Protein AF-L7WDD5-F1 (afdb_monomer_lite)

Organism: Nonlabens dokdonensis (strain DSM 17205 / KCTC 12402 / DSW-6) (NCBI:txid592029)

pLDDT: mean 71.61, std 18.32, range [28.55, 95.0]

Sequence (349 aa):
MENFKLHLINLSFSDLANKEADIEKSIFEYLRMLLYKQLKANNFDLRNGRIWIENKPIKVFINLANDSRKLLVEFICESSKEEAAKTIEINEFGGIRYIHFNYPISCDFASSIAETFGRNLSSIYRVLEKSYILNCIDSQGLMSKKIYALLDLNLEGLNIDANRCYFNVSEWNSQSKYFIYHINHSRLNKMITYYKKNQPKSKSPYFMVNTLLTARVPDIATEKALKNNNIANIPFSDFNYKDDNEHFDFWLAEKILFEDEDLVLNIITSHKNQYLEIIYPNSFREAFDSLPKDFYDSIINQFEYNFKDFKDYHKIINQKRLTESVFYKELKDFVVQVTANIGSQMLKP

Foldseek 3Di:
DVVLLLVLLPDALCCLQVVQVVNQVVLLVVLVVVLVVVLVVVVFDCDPQWTADPNFTWHWDWDQPQQQLETEIETDTPPAPAKDKDKDAALAQGRHGIYMYIYGPSPVCVNVSSVVSSVVSNVSRVSNLVSNLVNLCLQQPQQAPVLLVLQCVLVVVVVDPSLQKWKWKWFDDPPFIFIATRHHSVSSVSQLNLCSVQPDSNDGNSLLSSLRHPDRDGPPQVVVVVVPVCLLWRQQVPDPPDPDPSVVSNVVSSCSSNVARTKHWAFLDDDPRMTIIMIHHNVCRVVVVVGDPVSSVSSVVSNVVVVVVSVVVVVVPVVDPPPDDPVCVVVSVVVVVVVVVVVVVVPDD

Secondary structure (DSSP, 8-state):
-HHHHHHHHT--HHHHHHTHHHHHHHHHHHHHHHHHHHHHHTT---BTTEEEETTEEEEEEEEEEGGGTEEEEEEE-TT---EEEEEEE--SSSS--EEEEEEEGGGTTHHHHHHHHHHHHHHHHHHHHHHHHHHHHHHHHHHHHHHHHHHHHHHHTTT--GGG-EEEEEEEETTEEEEEEE--HHHHHHHHHHHHHH--SS--HHHHHHHHHH---B-HHHHHHHTTT--S---GGG----S-HHHHHHHHHHHHHH--S-EEEEEEEEETTEEEEEEEEGGGHHHHHTS-HHHHHHHHHHHHHHHHHHHHHHHHHHHS-TT--HHHHHHHHHHHHHHHHHHHHHT--

Structure (mmCIF, N/CA/C/O backbone):
data_AF-L7WDD5-F1
#
_entry.id   AF-L7WDD5-F1
#
loop_
_atom_site.group_PDB
_atom_site.id
_atom_site.type_symbol
_atom_site.label_atom_id
_atom_site.label_alt_id
_atom_site.label_comp_id
_atom_site.label_asym_id
_atom_site.label_entity_id
_atom_site.label_seq_id
_atom_site.pdbx_PDB_ins_code
_atom_site.Cartn_x
_atom_site.Cartn_y
_atom_site.Cartn_z
_atom_site.occupancy
_atom_site.B_iso_or_equiv
_atom_site.auth_seq_id
_atom_site.auth_comp_id
_atom_site.auth_asym_id
_atom_site.auth_atom_id
_atom_site.pdbx_PDB_model_num
ATOM 1 N N . MET A 1 1 ? -7.280 16.202 15.562 1.00 60.50 1 MET A N 1
ATOM 2 C CA . MET A 1 1 ? -7.278 15.479 14.275 1.00 60.50 1 MET A CA 1
ATOM 3 C C . MET A 1 1 ? -6.294 16.099 13.310 1.00 60.50 1 MET A C 1
ATOM 5 O O . MET A 1 1 ? -5.481 15.372 12.761 1.00 60.50 1 MET A O 1
ATOM 9 N N . GLU A 1 2 ? -6.300 17.422 13.171 1.00 69.56 2 GLU A N 1
ATOM 10 C CA . GLU A 1 2 ? -5.394 18.145 12.269 1.00 69.56 2 GLU A CA 1
ATOM 11 C C . GLU A 1 2 ? -3.911 17.963 12.615 1.00 69.56 2 GLU A C 1
ATOM 13 O O . GLU A 1 2 ? -3.147 17.591 11.735 1.00 69.56 2 GLU A O 1
ATOM 18 N N . ASN A 1 3 ? -3.514 18.070 13.890 1.00 74.69 3 ASN A N 1
ATOM 19 C CA . ASN A 1 3 ? -2.105 17.895 14.288 1.00 74.69 3 ASN A CA 1
ATOM 20 C C . ASN A 1 3 ? -1.522 16.514 13.933 1.00 74.69 3 ASN A C 1
ATOM 22 O O . ASN A 1 3 ? -0.361 16.424 13.551 1.00 74.69 3 ASN A O 1
ATOM 26 N N . PHE A 1 4 ? -2.319 15.442 14.021 1.00 76.88 4 PHE A N 1
ATOM 27 C CA . PHE A 1 4 ? -1.860 14.094 13.664 1.00 76.88 4 PHE A CA 1
ATOM 28 C C . PHE A 1 4 ? -1.743 13.920 12.143 1.00 76.88 4 PHE A C 1
ATOM 30 O O . PHE A 1 4 ? -0.751 13.397 11.652 1.00 76.88 4 PHE A O 1
ATOM 37 N N . LYS A 1 5 ? -2.712 14.437 11.377 1.00 78.62 5 LYS A N 1
ATOM 38 C CA . LYS A 1 5 ? -2.644 14.444 9.906 1.00 78.62 5 LYS A CA 1
ATOM 39 C C . LYS A 1 5 ? -1.449 15.260 9.403 1.00 78.62 5 LYS A C 1
ATOM 41 O O . LYS A 1 5 ? -0.728 14.805 8.526 1.00 78.62 5 LYS A O 1
ATOM 46 N N . LEU A 1 6 ? -1.204 16.426 10.004 1.00 73.25 6 LEU A N 1
ATOM 47 C CA . LEU A 1 6 ? -0.023 17.248 9.734 1.00 73.25 6 LEU A CA 1
ATOM 48 C C . LEU A 1 6 ? 1.272 16.504 10.067 1.00 73.25 6 LEU A C 1
ATOM 50 O O . LEU A 1 6 ? 2.237 16.620 9.322 1.00 73.25 6 LEU A O 1
ATOM 54 N N . HIS A 1 7 ? 1.307 15.732 11.155 1.00 79.50 7 HIS A N 1
ATOM 55 C CA . HIS A 1 7 ? 2.466 14.901 11.468 1.00 79.50 7 HIS A CA 1
ATOM 56 C C . HIS A 1 7 ? 2.759 13.893 10.346 1.00 79.50 7 HIS A C 1
ATOM 58 O O . HIS A 1 7 ? 3.883 13.887 9.860 1.00 79.50 7 HIS A O 1
ATOM 64 N N . LEU A 1 8 ? 1.754 13.142 9.869 1.00 78.06 8 LEU A N 1
ATOM 65 C CA . LEU A 1 8 ? 1.917 12.183 8.760 1.00 78.06 8 LEU A CA 1
ATOM 66 C C . LEU A 1 8 ? 2.438 12.840 7.475 1.00 78.06 8 LEU A C 1
ATOM 68 O O . LEU A 1 8 ? 3.303 12.289 6.806 1.00 78.06 8 LEU A O 1
ATOM 72 N N . ILE A 1 9 ? 1.945 14.039 7.157 1.00 79.56 9 ILE A N 1
ATOM 73 C CA . ILE A 1 9 ? 2.386 14.818 5.990 1.00 79.56 9 ILE A CA 1
ATOM 74 C C . ILE A 1 9 ? 3.864 15.195 6.073 1.00 79.56 9 ILE A C 1
ATOM 76 O O . ILE A 1 9 ? 4.539 15.222 5.051 1.00 79.56 9 ILE A O 1
ATOM 80 N N . ASN A 1 10 ? 4.362 15.481 7.275 1.00 77.25 10 ASN A N 1
ATOM 81 C CA . ASN A 1 10 ? 5.743 15.904 7.479 1.00 77.25 10 ASN A CA 1
ATOM 82 C C . ASN A 1 10 ? 6.728 14.731 7.635 1.00 77.25 10 ASN A C 1
ATOM 84 O O . ASN A 1 10 ? 7.919 14.987 7.813 1.00 77.25 10 ASN A O 1
ATOM 88 N N . LEU A 1 11 ? 6.264 13.475 7.611 1.00 74.62 11 LEU A N 1
ATOM 89 C CA . LEU A 1 11 ? 7.155 12.316 7.639 1.00 74.62 11 LEU A CA 1
ATOM 90 C C . LEU A 1 11 ? 7.920 12.204 6.319 1.00 74.62 11 LEU A C 1
ATOM 92 O O . LEU A 1 11 ? 7.349 12.375 5.243 1.00 74.62 11 LEU A O 1
ATOM 96 N N . SER A 1 12 ? 9.210 11.881 6.410 1.00 71.50 12 SER A N 1
ATOM 97 C CA . SER A 1 12 ? 10.016 11.580 5.228 1.00 71.50 12 SER A CA 1
ATOM 98 C C . SER A 1 12 ? 9.574 10.257 4.598 1.00 71.50 12 SER A C 1
ATOM 100 O O . SER A 1 12 ? 8.999 9.405 5.278 1.00 71.50 12 SER A O 1
ATOM 102 N N . PHE A 1 13 ? 9.904 10.025 3.322 1.00 71.88 13 PHE A N 1
ATOM 103 C CA . PHE A 1 13 ? 9.657 8.716 2.705 1.00 71.88 13 PHE A CA 1
ATOM 104 C C . PHE A 1 13 ? 10.338 7.583 3.480 1.00 71.88 13 PHE A C 1
ATOM 106 O O . PHE A 1 13 ? 9.728 6.549 3.697 1.00 71.88 13 PHE A O 1
ATOM 113 N N . SER A 1 14 ? 11.564 7.796 3.968 1.00 68.62 14 SER A N 1
ATOM 114 C CA . SER A 1 14 ? 12.269 6.794 4.775 1.00 68.62 14 SER A CA 1
ATOM 115 C C . SER A 1 14 ? 11.513 6.449 6.061 1.00 68.62 14 SER A C 1
ATOM 117 O O . SER A 1 14 ? 11.430 5.279 6.417 1.00 68.62 14 SER A O 1
ATOM 119 N N . ASP A 1 15 ? 10.917 7.434 6.740 1.00 73.81 15 ASP A N 1
ATOM 120 C CA . ASP A 1 15 ? 10.081 7.167 7.916 1.00 73.81 15 ASP A CA 1
ATOM 121 C C . ASP A 1 15 ? 8.789 6.443 7.529 1.00 73.81 15 ASP A C 1
ATOM 123 O O . ASP A 1 15 ? 8.422 5.459 8.164 1.00 73.81 15 ASP A O 1
ATOM 127 N N . LEU A 1 16 ? 8.122 6.897 6.464 1.00 76.06 16 LEU A N 1
ATOM 128 C CA . LEU A 1 16 ? 6.906 6.270 5.945 1.00 76.06 16 LEU A CA 1
ATOM 129 C C . LEU A 1 16 ? 7.147 4.832 5.477 1.00 76.06 16 LEU A C 1
ATOM 131 O O . LEU A 1 16 ? 6.233 4.022 5.533 1.00 76.06 16 LEU A O 1
ATOM 135 N N . ALA A 1 17 ? 8.343 4.499 5.013 1.00 74.19 17 ALA A N 1
ATOM 136 C CA . ALA A 1 17 ? 8.633 3.186 4.467 1.00 74.19 17 ALA A CA 1
ATOM 137 C C . ALA A 1 17 ? 9.223 2.244 5.536 1.00 74.19 17 ALA A C 1
ATOM 139 O O . ALA A 1 17 ? 8.794 1.110 5.702 1.00 74.19 17 ALA A O 1
ATOM 140 N N . ASN A 1 18 ? 10.137 2.727 6.377 1.00 69.88 18 ASN A N 1
ATOM 141 C CA . ASN A 1 18 ? 10.838 1.865 7.337 1.00 69.88 18 ASN A CA 1
ATOM 142 C C . ASN A 1 18 ? 10.157 1.767 8.712 1.00 69.88 18 ASN A C 1
ATOM 144 O O . ASN A 1 18 ? 10.569 0.952 9.534 1.00 69.88 18 ASN A O 1
ATOM 148 N N . LYS A 1 19 ? 9.143 2.597 8.997 1.00 83.06 19 LYS A N 1
ATOM 149 C CA . LYS A 1 19 ? 8.435 2.625 10.295 1.00 83.06 19 LYS A CA 1
ATOM 150 C C . LYS A 1 19 ? 6.941 2.349 10.164 1.00 83.06 19 LYS A C 1
ATOM 152 O O . LYS A 1 19 ? 6.141 2.841 10.958 1.00 83.06 19 LYS A O 1
ATOM 157 N N . GLU A 1 20 ? 6.559 1.556 9.170 1.00 85.81 20 GLU A N 1
ATOM 158 C CA . GLU A 1 20 ? 5.164 1.208 8.888 1.00 85.81 20 GLU A CA 1
ATOM 159 C C . GLU A 1 20 ? 4.409 0.727 10.143 1.00 85.81 20 GLU A C 1
ATOM 161 O O . GLU A 1 20 ? 3.355 1.268 10.484 1.00 85.81 20 GLU A O 1
ATOM 166 N N . ALA A 1 21 ? 4.984 -0.226 10.885 1.00 84.94 21 ALA A N 1
ATOM 167 C CA . ALA A 1 21 ? 4.375 -0.778 12.096 1.00 84.94 21 ALA A CA 1
ATOM 168 C C . ALA A 1 21 ? 4.158 0.285 13.192 1.00 84.94 21 ALA A C 1
ATOM 170 O O . ALA A 1 21 ? 3.116 0.299 13.853 1.00 84.94 21 ALA A O 1
ATOM 171 N N . ASP A 1 22 ? 5.109 1.207 13.365 1.00 86.56 22 ASP A N 1
ATOM 172 C CA . ASP A 1 22 ? 5.002 2.299 14.338 1.00 86.56 22 ASP A CA 1
ATOM 173 C C . ASP A 1 22 ? 3.944 3.328 13.923 1.00 86.56 22 ASP A C 1
ATOM 175 O O . ASP A 1 22 ? 3.228 3.870 14.773 1.00 86.56 22 ASP A O 1
ATOM 179 N N . ILE A 1 23 ? 3.813 3.587 12.619 1.00 89.44 23 ILE A N 1
ATOM 180 C CA . ILE A 1 23 ? 2.795 4.480 12.060 1.00 89.44 23 ILE A CA 1
ATOM 181 C C . ILE A 1 23 ? 1.403 3.886 12.277 1.00 89.44 23 ILE A C 1
ATOM 183 O O . ILE A 1 23 ? 0.538 4.568 12.829 1.00 89.44 23 ILE A O 1
ATOM 187 N N . GLU A 1 24 ? 1.184 2.617 11.926 1.00 89.44 24 GLU A N 1
ATOM 188 C CA . GLU A 1 24 ? -0.103 1.938 12.141 1.00 89.44 24 GLU A CA 1
ATOM 189 C C . GLU A 1 24 ? -0.463 1.859 13.630 1.00 89.44 24 GLU A C 1
ATOM 191 O O . GLU A 1 24 ? -1.599 2.153 14.019 1.00 89.44 24 GLU A O 1
ATOM 196 N N . LYS A 1 25 ? 0.516 1.582 14.500 1.00 88.25 25 LYS A N 1
ATOM 197 C CA . LYS A 1 25 ? 0.325 1.644 15.955 1.00 88.25 25 LYS A CA 1
ATOM 198 C C . LYS A 1 25 ? -0.070 3.048 16.420 1.00 88.25 25 LYS A C 1
ATOM 200 O O . LYS A 1 25 ? -0.977 3.196 17.238 1.00 88.25 25 LYS A O 1
ATOM 205 N N . SER A 1 26 ? 0.567 4.087 15.885 1.00 87.38 26 SER A N 1
ATOM 206 C CA . SER A 1 26 ? 0.245 5.481 16.211 1.00 87.38 26 SER A CA 1
ATOM 207 C C . SER A 1 26 ? -1.155 5.877 15.737 1.00 87.38 26 SER A C 1
ATOM 209 O O . SER A 1 26 ? -1.866 6.587 16.450 1.00 87.38 26 SER A O 1
ATOM 211 N N . ILE A 1 27 ? -1.586 5.389 14.568 1.00 89.00 27 ILE A N 1
ATOM 212 C CA . ILE A 1 27 ? -2.956 5.555 14.064 1.00 89.00 27 ILE A CA 1
ATOM 213 C C . ILE A 1 27 ? -3.944 4.888 15.024 1.00 89.00 27 ILE A C 1
ATOM 215 O O . ILE A 1 27 ? -4.917 5.525 15.429 1.00 89.00 27 ILE A O 1
ATOM 219 N N . PHE A 1 28 ? -3.681 3.649 15.444 1.00 85.62 28 PHE A N 1
ATOM 220 C CA . PHE A 1 28 ? -4.524 2.930 16.400 1.00 85.62 28 PHE A CA 1
ATOM 221 C C . PHE A 1 28 ? -4.660 3.670 17.741 1.00 85.62 28 PHE A C 1
ATOM 223 O O . PHE A 1 28 ? -5.779 3.893 18.209 1.00 85.62 28 PHE A O 1
ATOM 230 N N . GLU A 1 29 ? -3.554 4.120 18.338 1.00 84.62 29 GLU A N 1
ATOM 231 C CA . GLU A 1 29 ? -3.593 4.876 19.599 1.00 84.62 29 GLU A CA 1
ATOM 232 C C . GLU A 1 29 ? -4.336 6.210 19.444 1.00 84.62 29 GLU A C 1
ATOM 234 O O . GLU A 1 29 ? -5.140 6.602 20.299 1.00 84.62 29 GLU A O 1
ATOM 239 N N . TYR A 1 30 ? -4.139 6.890 18.311 1.00 84.50 30 TYR A N 1
ATOM 240 C CA . TYR A 1 30 ? -4.850 8.121 17.990 1.00 84.50 30 TYR A CA 1
ATOM 241 C C . TYR A 1 30 ? -6.368 7.902 17.879 1.00 84.50 30 TYR A C 1
ATOM 243 O O . TYR A 1 30 ? -7.162 8.683 18.415 1.00 84.50 30 TYR A O 1
ATOM 251 N N . LEU A 1 31 ? -6.782 6.820 17.220 1.00 81.69 31 LEU A N 1
ATOM 252 C CA . LEU A 1 31 ? -8.180 6.418 17.108 1.00 81.69 31 LEU A CA 1
ATOM 253 C C . LEU A 1 31 ? -8.781 6.081 18.476 1.00 81.69 31 LEU A C 1
ATOM 255 O O . LEU A 1 31 ? -9.844 6.592 18.825 1.00 81.69 31 LEU A O 1
ATOM 259 N N . ARG A 1 32 ? -8.086 5.283 19.289 1.00 81.56 32 ARG A N 1
ATOM 260 C CA . ARG A 1 32 ? -8.503 4.955 20.657 1.00 81.56 32 ARG A CA 1
ATOM 261 C C . ARG A 1 32 ? -8.737 6.223 21.487 1.00 81.56 32 ARG A C 1
ATOM 263 O O . ARG A 1 32 ? -9.774 6.354 22.136 1.00 81.56 32 ARG A O 1
ATOM 270 N N . MET A 1 33 ? -7.837 7.202 21.402 1.00 82.94 33 MET A N 1
ATOM 271 C CA . MET A 1 33 ? -8.021 8.510 22.040 1.00 82.94 33 MET A CA 1
ATOM 272 C C . MET A 1 33 ? -9.257 9.260 21.507 1.00 82.94 33 MET A C 1
ATOM 274 O O . MET A 1 33 ? -9.995 9.864 22.291 1.00 82.94 33 MET A O 1
ATOM 278 N N . LEU A 1 34 ? -9.508 9.233 20.193 1.00 80.69 34 LEU A N 1
ATOM 279 C CA . LEU A 1 34 ? -10.698 9.849 19.598 1.00 80.69 34 LEU A CA 1
ATOM 280 C C . LEU A 1 34 ? -11.999 9.217 20.100 1.00 80.69 34 LEU A C 1
ATOM 282 O O . LEU A 1 34 ? -12.928 9.963 20.417 1.00 80.69 34 LEU A O 1
ATOM 286 N N . LEU A 1 35 ? -12.053 7.887 20.224 1.00 80.50 35 LEU A N 1
ATOM 287 C CA . LEU A 1 35 ? -13.221 7.196 20.771 1.00 80.50 35 LEU A CA 1
ATOM 288 C C . LEU A 1 35 ? -13.504 7.665 22.198 1.00 80.50 35 LEU A C 1
ATOM 290 O O . LEU A 1 35 ? -14.624 8.069 22.502 1.00 80.50 35 LEU A O 1
ATOM 294 N N . TYR A 1 36 ? -12.483 7.701 23.059 1.00 78.69 36 TYR A N 1
ATOM 295 C CA . TYR A 1 36 ? -12.650 8.193 24.428 1.00 78.69 36 TYR A CA 1
ATOM 296 C C . TYR A 1 36 ? -13.138 9.641 24.474 1.00 78.69 36 TYR A C 1
ATOM 298 O O . TYR A 1 36 ? -14.007 9.974 25.281 1.00 78.69 36 TYR A O 1
ATOM 306 N N . LYS A 1 37 ? -12.628 10.508 23.592 1.00 78.75 37 LYS A N 1
ATOM 307 C CA . LYS A 1 37 ? -13.086 11.899 23.510 1.00 78.75 37 LYS A CA 1
ATOM 308 C C . LYS A 1 37 ? -14.556 11.992 23.089 1.00 78.75 37 LYS A C 1
ATOM 310 O O . LYS A 1 37 ? -15.287 12.797 23.661 1.00 78.75 37 LYS A O 1
ATOM 315 N N . GLN A 1 38 ? -14.988 11.183 22.122 1.00 80.25 38 GLN A N 1
ATOM 316 C CA . GLN A 1 38 ? -16.384 11.140 21.676 1.00 80.25 38 GLN A CA 1
ATOM 317 C C . GLN A 1 38 ? -17.313 10.602 22.760 1.00 80.25 38 GLN A C 1
ATOM 319 O O . GLN A 1 38 ? -18.376 11.174 22.981 1.00 80.25 38 GLN A O 1
ATOM 324 N N . LEU A 1 39 ? -16.897 9.562 23.483 1.00 77.31 39 LEU A N 1
ATOM 325 C CA . LEU A 1 39 ? -17.659 9.055 24.619 1.00 77.31 39 LEU A CA 1
ATOM 326 C C . LEU A 1 39 ? -17.795 10.139 25.701 1.00 77.31 39 LEU A C 1
ATOM 328 O O . LEU A 1 39 ? -18.901 10.471 26.114 1.00 77.31 39 LEU A O 1
ATOM 332 N N . LYS A 1 40 ? -16.699 10.803 26.079 1.00 74.19 40 LYS A N 1
ATOM 333 C CA . LYS A 1 40 ? -16.753 11.898 27.059 1.00 74.19 40 LYS A CA 1
ATOM 334 C C . LYS A 1 40 ? -17.674 13.049 26.625 1.00 74.19 40 LYS A C 1
ATOM 336 O O . LYS A 1 40 ? -18.378 13.608 27.458 1.00 74.19 40 LYS A O 1
ATOM 341 N N . ALA A 1 41 ? -17.669 13.407 25.340 1.00 73.50 41 ALA A N 1
ATOM 342 C CA . ALA A 1 41 ? -18.516 14.475 24.801 1.00 73.50 41 ALA A CA 1
ATOM 343 C C . ALA A 1 41 ? -20.020 14.158 24.880 1.00 73.50 41 ALA A C 1
ATOM 345 O O . ALA A 1 41 ? -20.828 15.077 24.925 1.00 73.50 41 ALA A O 1
ATOM 346 N N . ASN A 1 42 ? -20.389 12.877 24.952 1.00 70.25 42 ASN A N 1
ATOM 347 C CA . ASN A 1 42 ? -21.764 12.418 25.148 1.00 70.25 42 ASN A CA 1
ATOM 348 C C . ASN A 1 42 ? -22.103 12.203 26.641 1.00 70.25 42 ASN A C 1
ATOM 350 O O . ASN A 1 42 ? -22.948 11.381 26.976 1.00 70.25 42 ASN A O 1
ATOM 354 N N . ASN A 1 43 ? -21.443 12.942 27.546 1.00 64.50 43 ASN A N 1
ATOM 355 C CA . ASN A 1 43 ? -21.641 12.901 29.004 1.00 64.50 43 ASN A CA 1
ATOM 356 C C . ASN A 1 43 ? -21.384 11.538 29.668 1.00 64.50 43 ASN A C 1
ATOM 358 O O . ASN A 1 43 ? -21.856 11.286 30.777 1.00 64.50 43 ASN A O 1
ATOM 362 N N . PHE A 1 44 ? -20.589 10.670 29.041 1.00 67.94 44 PHE A N 1
ATOM 363 C CA . PHE A 1 44 ? -20.207 9.404 29.654 1.00 67.94 44 PHE A CA 1
ATOM 364 C C . PHE A 1 44 ? -19.063 9.597 30.661 1.00 67.94 44 PHE A C 1
ATOM 366 O O . PHE A 1 44 ? -17.977 10.070 30.311 1.00 67.94 44 PHE A O 1
ATOM 373 N N . ASP A 1 45 ? -19.302 9.211 31.920 1.00 63.38 45 ASP A N 1
ATOM 374 C CA . ASP A 1 45 ? -18.295 9.263 32.986 1.00 63.38 45 ASP A CA 1
ATOM 375 C C . ASP A 1 45 ? -17.268 8.137 32.790 1.00 63.38 45 ASP A C 1
ATOM 377 O O . ASP A 1 45 ? -17.582 6.958 32.936 1.00 63.38 45 ASP A O 1
ATOM 381 N N . LEU A 1 46 ? -16.039 8.500 32.419 1.00 61.12 46 LEU A N 1
ATOM 382 C CA . LEU A 1 46 ? -14.934 7.571 32.189 1.00 61.12 46 LEU A CA 1
ATOM 383 C C . LEU A 1 46 ? -14.172 7.329 33.498 1.00 61.12 46 LEU A C 1
ATOM 385 O O . LEU A 1 46 ? -13.087 7.874 33.702 1.00 61.12 46 LEU A O 1
ATOM 389 N N . ARG A 1 47 ? -14.711 6.486 34.386 1.00 57.28 47 ARG A N 1
ATOM 390 C CA . ARG A 1 47 ? -13.971 6.004 35.571 1.00 57.28 47 ARG A CA 1
ATOM 391 C C . ARG A 1 47 ? -13.432 4.606 35.302 1.00 57.28 47 ARG A C 1
ATOM 393 O O . ARG A 1 47 ? -14.198 3.692 35.010 1.00 57.28 47 ARG A O 1
ATOM 400 N N . ASN A 1 48 ? -12.118 4.416 35.418 1.00 59.19 48 ASN A N 1
ATOM 401 C CA . ASN A 1 48 ? -11.461 3.100 35.347 1.00 59.19 48 ASN A CA 1
ATOM 402 C C . ASN A 1 48 ? -11.763 2.288 34.063 1.00 59.19 48 ASN A C 1
ATOM 404 O O . ASN A 1 48 ? -11.899 1.067 34.117 1.00 59.19 48 ASN A O 1
ATOM 408 N N . GLY A 1 49 ? -11.903 2.952 32.907 1.00 62.00 49 GLY A N 1
ATOM 409 C CA . GLY A 1 49 ? -12.197 2.281 31.628 1.00 62.00 49 GLY A CA 1
ATOM 410 C C . GLY A 1 49 ? -13.646 1.797 31.473 1.00 62.00 49 GLY A C 1
ATOM 411 O O . GLY A 1 49 ? -13.933 0.968 30.609 1.00 62.00 49 GLY A O 1
ATOM 412 N N . ARG A 1 50 ? -14.559 2.299 32.308 1.00 66.88 50 ARG A N 1
ATOM 413 C CA . ARG A 1 50 ? -16.006 2.092 32.196 1.00 66.88 50 ARG A CA 1
ATOM 414 C C . ARG A 1 50 ? -16.679 3.401 31.801 1.00 66.88 50 ARG A C 1
ATOM 416 O O . ARG A 1 50 ? -16.229 4.456 32.236 1.00 66.88 50 ARG A O 1
ATOM 423 N N . ILE A 1 51 ? -17.738 3.315 31.005 1.00 71.94 51 ILE A N 1
ATOM 424 C CA . ILE A 1 51 ? -18.707 4.390 30.782 1.00 71.94 51 ILE A CA 1
ATOM 425 C C . ILE A 1 51 ? -19.966 4.098 31.600 1.00 71.94 51 ILE A C 1
ATOM 427 O O . ILE A 1 51 ? -20.303 2.935 31.815 1.00 71.94 51 ILE A O 1
ATOM 431 N N . TRP A 1 52 ? -20.659 5.133 32.062 1.00 68.69 52 TRP A N 1
ATOM 432 C CA . TR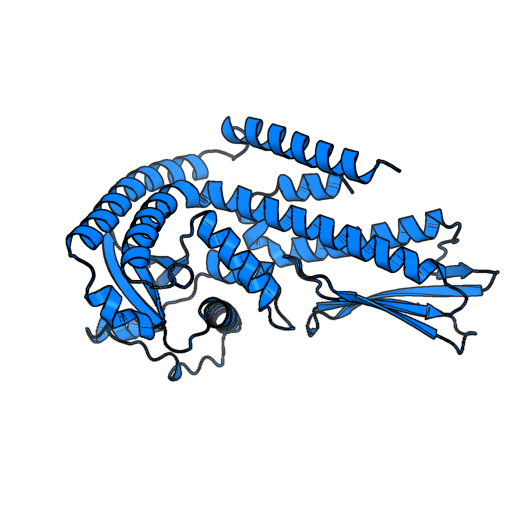P A 1 52 ? -21.918 4.986 32.793 1.00 68.69 52 TRP A CA 1
ATOM 433 C C . TRP A 1 52 ? -23.082 5.434 31.920 1.00 68.69 52 TRP A C 1
ATOM 435 O O . TRP A 1 52 ? -23.105 6.581 31.483 1.00 68.69 52 TRP A O 1
ATOM 445 N N . ILE A 1 53 ? -24.041 4.540 31.683 1.00 68.31 53 ILE A N 1
ATOM 446 C CA . ILE A 1 53 ? -25.249 4.815 30.894 1.00 68.31 53 ILE A CA 1
ATOM 447 C C . ILE A 1 53 ? -26.447 4.477 31.764 1.00 68.31 53 ILE A C 1
ATOM 449 O O . ILE A 1 53 ? -26.556 3.341 32.212 1.00 68.31 53 ILE A O 1
ATOM 453 N N . GLU A 1 54 ? -27.302 5.459 32.062 1.00 69.88 54 GLU A N 1
ATOM 454 C CA . GLU A 1 54 ? -28.464 5.271 32.952 1.00 69.88 54 GLU A CA 1
ATOM 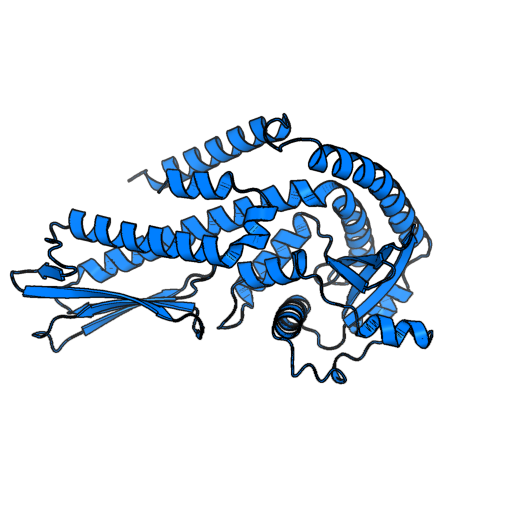455 C C . GLU A 1 54 ? -28.089 4.604 34.296 1.00 69.88 54 GLU A C 1
ATOM 457 O O . GLU A 1 54 ? -28.772 3.708 34.788 1.00 69.88 54 GLU A O 1
ATOM 462 N N . ASN A 1 55 ? -26.954 5.006 34.883 1.00 71.88 55 ASN A N 1
ATOM 463 C CA . ASN A 1 55 ? -26.360 4.413 36.093 1.00 71.88 55 ASN A CA 1
ATOM 464 C C . ASN A 1 55 ? -25.899 2.946 35.969 1.00 71.88 55 ASN A C 1
ATOM 466 O O . ASN A 1 55 ? -25.553 2.329 36.977 1.00 71.88 55 ASN A O 1
ATOM 470 N N . LYS A 1 56 ? -25.818 2.388 34.757 1.00 74.44 56 LYS A N 1
ATOM 471 C CA . LYS A 1 56 ? -25.223 1.071 34.501 1.00 74.44 56 LYS A CA 1
ATOM 472 C C . LYS A 1 56 ? -23.778 1.221 34.022 1.00 74.44 56 LYS A C 1
ATOM 474 O O . LYS A 1 56 ? -23.534 1.950 33.057 1.00 74.44 56 LYS A O 1
ATOM 479 N N . PRO A 1 57 ? -22.809 0.535 34.653 1.00 77.88 57 PRO A N 1
ATOM 480 C CA . PRO A 1 57 ? -21.442 0.518 34.164 1.00 77.88 57 PRO A CA 1
ATOM 481 C C . PRO A 1 57 ? -21.347 -0.354 32.907 1.00 77.88 57 PRO A C 1
ATOM 483 O O . PRO A 1 57 ? -21.762 -1.512 32.902 1.00 77.88 57 PRO A O 1
ATOM 486 N N . ILE A 1 58 ? -20.753 0.193 31.854 1.00 78.12 58 ILE A N 1
ATOM 487 C CA . ILE A 1 58 ? -20.440 -0.509 30.611 1.00 78.12 58 ILE A CA 1
ATOM 488 C C . ILE A 1 58 ? -18.932 -0.447 30.411 1.00 78.12 58 ILE A C 1
ATOM 490 O O . ILE A 1 58 ? -18.327 0.626 30.435 1.00 78.12 58 ILE A O 1
ATOM 494 N N . LYS A 1 59 ? -18.297 -1.602 30.236 1.00 81.38 59 LYS A N 1
ATOM 495 C CA . LYS A 1 59 ? -16.858 -1.680 29.986 1.00 81.38 59 LYS A CA 1
ATOM 496 C C . LYS A 1 59 ? -16.606 -1.590 28.486 1.00 81.38 59 LYS A C 1
ATOM 498 O O . LYS A 1 59 ? -17.218 -2.333 27.729 1.00 81.38 59 LYS A O 1
ATOM 503 N N . VAL A 1 60 ? -15.714 -0.694 28.069 1.00 80.31 60 VAL A N 1
ATOM 504 C CA . VAL A 1 60 ? -15.364 -0.534 26.652 1.00 80.31 60 VAL A CA 1
ATOM 505 C C . VAL A 1 60 ? -14.034 -1.220 26.382 1.00 80.31 60 VAL A C 1
ATOM 507 O O . VAL A 1 60 ? -13.022 -0.879 26.997 1.00 80.31 60 VAL A O 1
ATOM 510 N N . PHE A 1 61 ? -14.033 -2.167 25.453 1.00 83.62 61 PHE A N 1
ATOM 511 C CA . PHE A 1 61 ? -12.836 -2.840 24.968 1.00 83.62 61 PHE A CA 1
ATOM 512 C C . PHE A 1 61 ? -12.560 -2.430 23.532 1.00 83.62 61 PHE A C 1
ATOM 514 O O . PHE A 1 61 ? -13.475 -2.310 22.725 1.00 83.62 61 PHE A O 1
ATOM 521 N N . ILE A 1 62 ? -11.285 -2.209 23.224 1.00 84.56 62 ILE A N 1
ATOM 522 C CA . ILE A 1 62 ? -10.814 -1.952 21.867 1.00 84.56 62 ILE A CA 1
ATOM 523 C C . ILE A 1 62 ? -9.673 -2.925 21.619 1.00 84.56 62 ILE A C 1
ATOM 525 O O . ILE A 1 62 ? -8.667 -2.877 22.328 1.00 84.56 62 ILE A O 1
ATOM 529 N N . ASN A 1 63 ? -9.836 -3.800 20.636 1.00 86.12 63 ASN A N 1
ATOM 530 C CA . ASN A 1 63 ? -8.836 -4.791 20.272 1.00 86.12 63 ASN A CA 1
ATOM 531 C C . ASN A 1 63 ? -8.600 -4.781 18.761 1.00 86.12 63 ASN A C 1
ATOM 533 O O . ASN A 1 63 ? -9.535 -4.591 17.986 1.00 86.12 63 ASN A O 1
ATOM 537 N N . LEU A 1 64 ? -7.358 -5.000 18.337 1.00 85.00 64 LEU A N 1
ATOM 538 C CA . LEU A 1 64 ? -6.997 -5.127 16.931 1.00 85.00 64 LEU A CA 1
ATOM 539 C C . LEU A 1 64 ? -6.644 -6.587 16.639 1.00 85.00 64 LEU A C 1
ATOM 541 O O . LEU A 1 64 ? -5.618 -7.095 17.083 1.00 85.00 64 LEU A O 1
ATOM 545 N N . ALA A 1 65 ? -7.497 -7.264 15.876 1.00 85.69 65 ALA A N 1
ATOM 546 C CA . ALA A 1 65 ? -7.234 -8.608 15.384 1.00 85.69 65 ALA A CA 1
ATOM 547 C C . ALA A 1 65 ? -6.412 -8.524 14.089 1.00 85.69 65 ALA A C 1
ATOM 549 O O . ALA A 1 65 ? -6.985 -8.498 12.995 1.00 85.69 65 ALA A O 1
ATOM 550 N N . ASN A 1 66 ? -5.082 -8.466 14.229 1.00 77.38 66 ASN A N 1
ATOM 551 C CA . ASN A 1 66 ? -4.125 -8.253 13.133 1.00 77.38 66 ASN A CA 1
ATOM 552 C C . ASN A 1 66 ? -4.340 -9.204 11.944 1.00 77.38 66 ASN A C 1
ATOM 554 O O . ASN A 1 66 ? -4.438 -8.737 10.813 1.00 77.38 66 ASN A O 1
ATOM 558 N N . ASP A 1 67 ? -4.543 -10.501 12.192 1.00 79.69 67 ASP A N 1
ATOM 559 C CA . ASP A 1 67 ? -4.697 -11.524 11.139 1.00 79.69 67 ASP A CA 1
ATOM 560 C C . ASP A 1 67 ? -5.914 -11.301 10.230 1.00 79.69 67 ASP A C 1
ATOM 562 O O . ASP A 1 67 ? -5.950 -11.732 9.077 1.00 79.69 67 ASP A O 1
ATOM 566 N N . SER A 1 68 ? -6.928 -10.615 10.760 1.00 83.88 68 SER A N 1
ATOM 567 C CA . SER A 1 68 ? -8.166 -10.279 10.048 1.00 83.88 68 SER A CA 1
ATOM 568 C C . SER A 1 68 ? -8.297 -8.787 9.748 1.00 83.88 68 SER A C 1
ATOM 570 O O . SER A 1 68 ? -9.318 -8.360 9.202 1.00 83.88 68 SER A O 1
ATOM 572 N N . ARG A 1 69 ? -7.288 -7.993 10.141 1.00 89.50 69 ARG A N 1
ATOM 573 C CA . ARG A 1 69 ? -7.256 -6.531 10.018 1.00 89.50 69 ARG A CA 1
ATOM 574 C C . ARG A 1 69 ? -8.544 -5.882 10.537 1.00 89.50 69 ARG A C 1
ATOM 576 O O . ARG A 1 69 ? -9.059 -4.915 9.968 1.00 89.50 69 ARG A O 1
ATOM 583 N N . LYS A 1 70 ? -9.086 -6.454 11.617 1.00 91.31 70 LYS A N 1
ATOM 584 C CA . LYS A 1 70 ? -10.372 -6.086 12.213 1.00 91.31 70 LYS A CA 1
ATOM 585 C C . LYS A 1 70 ? -10.137 -5.382 13.539 1.00 91.31 70 LYS A C 1
ATOM 587 O O . LYS A 1 70 ? -9.608 -5.969 14.479 1.00 91.31 70 LYS A O 1
ATOM 592 N N . LEU A 1 71 ? -10.577 -4.136 13.620 1.00 90.50 71 LEU A N 1
ATOM 593 C CA . LEU A 1 71 ? -10.699 -3.411 14.868 1.00 90.50 71 LEU A CA 1
ATOM 594 C C . LEU A 1 71 ? -12.040 -3.757 15.515 1.00 90.50 71 LEU A C 1
ATOM 596 O O . LEU A 1 71 ? -13.102 -3.479 14.960 1.00 90.50 71 LEU A O 1
ATOM 600 N N . LEU A 1 72 ? -11.983 -4.361 16.689 1.00 90.88 72 LEU A N 1
ATOM 601 C CA . LEU A 1 72 ? -13.130 -4.736 17.493 1.00 90.88 72 LEU A CA 1
ATOM 602 C C . LEU A 1 72 ? -13.322 -3.706 18.610 1.00 90.88 72 LEU A C 1
ATOM 604 O O . LEU A 1 72 ? -12.389 -3.431 19.362 1.00 90.88 72 LEU A O 1
ATOM 608 N N . VAL A 1 73 ? -14.522 -3.141 18.707 1.00 89.50 73 VAL A N 1
ATOM 609 C CA . VAL A 1 73 ? -14.945 -2.219 19.763 1.00 89.50 73 VAL A CA 1
ATOM 610 C C . VAL A 1 73 ? -16.157 -2.824 20.461 1.00 89.50 73 VAL A C 1
ATOM 612 O O . VAL A 1 73 ? -17.228 -2.927 19.868 1.00 89.50 73 VAL A O 1
ATOM 615 N N . GLU A 1 74 ? -16.000 -3.232 21.716 1.00 88.88 74 GLU A N 1
ATOM 616 C CA . GLU A 1 74 ? -17.048 -3.926 22.472 1.00 88.88 74 GLU A CA 1
ATOM 617 C C . GLU A 1 74 ? -17.477 -3.101 23.670 1.00 88.88 74 GLU A C 1
ATOM 619 O O . GLU A 1 74 ? -16.653 -2.665 24.476 1.00 88.88 74 GLU A O 1
ATOM 624 N N . PHE A 1 75 ? -18.782 -2.924 23.799 1.00 87.00 75 PHE A N 1
ATOM 625 C CA . PHE A 1 75 ? -19.430 -2.326 24.948 1.00 87.00 75 PHE A CA 1
ATOM 626 C C . PHE A 1 75 ? -20.053 -3.463 25.754 1.00 87.00 75 PHE A C 1
ATOM 628 O O . PHE A 1 75 ? -21.093 -3.999 25.394 1.00 87.00 75 PHE A O 1
ATOM 635 N N . ILE A 1 76 ? -19.404 -3.856 26.845 1.00 83.00 76 ILE A N 1
ATOM 636 C CA . ILE A 1 76 ? -19.844 -4.982 27.668 1.00 83.00 76 ILE A CA 1
ATOM 637 C C . ILE A 1 76 ? -20.670 -4.457 28.838 1.00 83.00 76 ILE A C 1
ATOM 639 O O . ILE A 1 76 ? -20.156 -3.728 29.692 1.00 83.00 76 ILE A O 1
ATOM 643 N N . CYS A 1 77 ? -21.943 -4.852 28.890 1.00 79.56 77 CYS A N 1
ATOM 644 C CA . CYS A 1 77 ? -22.833 -4.603 30.019 1.00 79.56 77 CYS A CA 1
ATOM 645 C C . CYS A 1 77 ? -23.263 -5.939 30.635 1.00 79.56 77 CYS A C 1
ATOM 647 O O . CYS A 1 77 ? -24.028 -6.675 30.023 1.00 79.56 77 CYS A O 1
ATOM 649 N N . GLU A 1 78 ? -22.832 -6.224 31.868 1.00 73.38 78 GLU A N 1
ATOM 650 C CA . GLU A 1 78 ? -23.104 -7.498 32.568 1.00 73.38 78 GLU A CA 1
ATOM 651 C C . GLU A 1 78 ? -24.606 -7.808 32.741 1.00 73.38 78 GLU A C 1
ATOM 653 O O . GLU A 1 78 ? -24.984 -8.951 32.981 1.00 73.38 78 GLU A O 1
ATOM 658 N N . SER A 1 79 ? -25.468 -6.794 32.616 1.00 69.06 79 SER A N 1
ATOM 659 C CA . SER A 1 79 ? -26.921 -6.907 32.806 1.00 69.06 79 SER A CA 1
ATOM 660 C C . SER A 1 79 ? -27.741 -6.977 31.510 1.00 69.06 79 SER A C 1
ATOM 662 O O . SER A 1 79 ? -28.944 -7.223 31.583 1.00 69.06 79 SER A O 1
ATOM 664 N N . SER A 1 80 ? -27.131 -6.756 30.337 1.00 65.31 80 SER A N 1
ATOM 665 C CA . SER A 1 80 ? -27.841 -6.809 29.050 1.00 65.31 80 SER A CA 1
ATOM 666 C C . SER A 1 80 ? -27.726 -8.194 28.424 1.00 65.31 80 SER A C 1
ATOM 668 O O . SER A 1 80 ? -26.632 -8.742 28.347 1.00 65.31 80 SER A O 1
ATOM 670 N N . LYS A 1 81 ? -28.846 -8.749 27.946 1.00 68.44 81 LYS A N 1
ATOM 671 C CA . LYS A 1 81 ? -28.863 -9.973 27.121 1.00 68.44 81 LYS A CA 1
ATOM 672 C C . LYS A 1 81 ? -29.008 -9.686 25.627 1.00 68.44 81 LYS A C 1
ATOM 674 O O . LYS A 1 81 ? -28.793 -10.583 24.821 1.00 68.44 81 LYS A O 1
ATOM 679 N N . GLU A 1 82 ? -29.395 -8.463 25.272 1.00 78.50 82 GLU A N 1
ATOM 680 C CA . GLU A 1 82 ? -29.625 -8.057 23.889 1.00 78.50 82 GLU A CA 1
ATOM 681 C C . GLU A 1 82 ? -28.494 -7.147 23.413 1.00 78.50 82 GLU A C 1
ATOM 683 O O . GLU A 1 82 ? -28.175 -6.129 24.041 1.00 78.50 82 GLU A O 1
ATOM 688 N N . GLU A 1 83 ? -27.894 -7.533 22.292 1.00 86.12 83 GLU A N 1
ATOM 689 C CA . GLU A 1 83 ? -26.760 -6.861 21.672 1.00 86.12 83 GLU A CA 1
ATOM 690 C C . GLU A 1 83 ? -27.092 -6.511 20.222 1.00 86.12 83 GLU A C 1
ATOM 692 O O . GLU A 1 83 ? -27.739 -7.269 19.498 1.00 86.12 83 GLU A O 1
ATOM 697 N N . ALA A 1 84 ? -26.627 -5.345 19.800 1.00 90.00 84 ALA A N 1
ATOM 698 C CA . ALA A 1 84 ? -26.589 -4.905 18.423 1.00 90.00 84 ALA A CA 1
ATOM 699 C C . ALA A 1 84 ? -25.134 -4.872 17.945 1.00 90.00 84 ALA A C 1
ATOM 701 O O . ALA A 1 84 ? -24.204 -4.623 18.717 1.00 90.00 84 ALA A O 1
ATOM 702 N N . ALA A 1 85 ? -24.946 -5.088 16.646 1.00 92.25 85 ALA A N 1
ATOM 703 C CA . ALA A 1 85 ? -23.640 -5.031 16.013 1.00 92.25 85 ALA A CA 1
ATOM 704 C C . ALA A 1 85 ? -23.664 -4.103 14.799 1.00 92.25 85 ALA A C 1
ATOM 706 O O . ALA A 1 85 ? -24.635 -4.060 14.041 1.00 92.25 85 ALA A O 1
ATOM 707 N N . LYS A 1 86 ? -22.567 -3.378 14.582 1.00 94.06 86 LYS A N 1
ATOM 708 C CA . LYS A 1 86 ? -22.348 -2.581 13.373 1.00 94.06 86 LYS A CA 1
ATOM 709 C C . LYS A 1 86 ? -20.952 -2.820 12.834 1.00 94.06 86 LYS A C 1
ATOM 711 O O . LYS A 1 86 ? -19.971 -2.682 13.558 1.00 94.06 86 LYS A O 1
ATOM 716 N N . THR A 1 87 ? -20.867 -3.144 11.549 1.00 95.00 87 THR A N 1
ATOM 717 C CA . THR A 1 87 ? -19.592 -3.332 10.852 1.00 95.00 87 THR A CA 1
ATOM 718 C C . THR A 1 87 ? -19.425 -2.251 9.802 1.00 95.00 87 THR A C 1
ATOM 720 O O . THR A 1 87 ? -20.352 -1.974 9.046 1.00 95.00 87 THR A O 1
ATOM 723 N N . ILE A 1 88 ? -18.239 -1.658 9.753 1.00 94.81 88 ILE A N 1
ATOM 724 C CA . ILE A 1 88 ? -17.837 -0.685 8.744 1.00 94.81 88 ILE A CA 1
ATOM 725 C C . ILE A 1 88 ? -16.619 -1.243 8.026 1.00 94.81 88 ILE A C 1
ATOM 727 O O . ILE A 1 88 ? -15.628 -1.596 8.667 1.00 94.81 88 ILE A O 1
ATOM 731 N N . GLU A 1 89 ? -16.701 -1.322 6.704 1.00 93.94 89 GLU A N 1
ATOM 732 C CA . GLU A 1 89 ? -15.568 -1.666 5.852 1.00 93.94 89 GLU A CA 1
ATOM 733 C C . GLU A 1 89 ? -14.766 -0.407 5.497 1.00 93.94 89 GLU A C 1
ATOM 735 O O . GLU A 1 89 ? -15.322 0.651 5.198 1.00 93.94 89 GLU A O 1
ATOM 740 N N . ILE A 1 90 ? -13.443 -0.531 5.546 1.00 93.44 90 ILE A N 1
ATOM 741 C CA . ILE A 1 90 ? -12.465 0.517 5.278 1.00 93.44 90 ILE A CA 1
ATOM 742 C C . ILE A 1 90 ? -11.615 0.069 4.089 1.00 93.44 90 ILE A C 1
ATOM 744 O O . ILE A 1 90 ? -10.665 -0.698 4.224 1.00 93.44 90 ILE A O 1
ATOM 748 N N . ASN A 1 91 ? -11.957 0.584 2.910 1.00 91.19 91 ASN A N 1
ATOM 749 C CA . ASN A 1 91 ? -11.279 0.283 1.646 1.00 91.19 91 ASN A CA 1
ATOM 750 C C . ASN A 1 91 ? -10.202 1.331 1.330 1.00 91.19 91 ASN A C 1
ATOM 752 O O . ASN A 1 91 ? -10.194 1.948 0.266 1.00 91.19 91 ASN A O 1
ATOM 756 N N . GLU A 1 92 ? -9.322 1.588 2.297 1.00 94.75 92 GLU A N 1
ATOM 757 C CA . GLU A 1 92 ? -8.295 2.632 2.221 1.00 94.75 92 GLU A CA 1
ATOM 758 C C . GLU A 1 92 ? -6.879 2.042 2.314 1.00 94.75 92 GLU A C 1
ATOM 760 O O . GLU A 1 92 ? -6.711 0.832 2.445 1.00 94.75 92 GLU A O 1
ATOM 765 N N . PHE A 1 93 ? -5.856 2.892 2.192 1.00 93.69 93 PHE A N 1
ATOM 766 C CA . PHE A 1 93 ? -4.459 2.471 2.051 1.00 93.69 93 PHE A CA 1
ATOM 767 C C . PHE A 1 93 ? -3.906 1.670 3.247 1.00 93.69 93 PHE A C 1
ATOM 769 O O . PHE A 1 93 ? -3.064 0.806 3.047 1.00 93.69 93 PHE A O 1
ATOM 776 N N . GLY A 1 94 ? -4.367 1.911 4.476 1.00 93.50 94 GLY A N 1
ATOM 777 C CA . GLY A 1 94 ? -3.703 1.396 5.680 1.00 93.50 94 GLY A CA 1
ATOM 778 C C . GLY A 1 94 ? -4.139 0.025 6.219 1.00 93.50 94 GLY A C 1
ATOM 779 O O . GLY A 1 94 ? -4.822 -0.780 5.580 1.00 93.50 94 GLY A O 1
ATOM 780 N N . GLY A 1 95 ? -3.686 -0.241 7.443 1.00 91.94 95 GLY A N 1
ATOM 781 C CA . GLY A 1 95 ? -3.719 -1.511 8.169 1.00 91.94 95 GLY A CA 1
ATOM 782 C C . GLY A 1 95 ? -5.096 -2.064 8.523 1.00 91.94 95 GLY A C 1
ATOM 783 O O . GLY A 1 95 ? -5.301 -3.269 8.445 1.00 91.94 95 GLY A O 1
ATOM 784 N N . ILE A 1 96 ? -6.058 -1.227 8.893 1.00 92.38 96 ILE A N 1
ATOM 785 C CA . ILE A 1 96 ? -7.373 -1.656 9.386 1.00 92.38 96 ILE A CA 1
ATOM 786 C C . ILE A 1 96 ? -8.364 -1.719 8.222 1.00 92.38 96 ILE A C 1
ATOM 788 O O . ILE A 1 96 ? -8.627 -0.711 7.570 1.00 92.38 96 ILE A O 1
ATOM 792 N N . ARG A 1 97 ? -8.957 -2.896 8.006 1.00 92.12 97 ARG A N 1
ATOM 793 C CA . ARG A 1 97 ? -9.952 -3.154 6.956 1.00 92.12 97 ARG A CA 1
ATOM 794 C C . ARG A 1 97 ? -11.385 -3.133 7.472 1.00 92.12 97 ARG A C 1
ATOM 796 O O . ARG A 1 97 ? -12.286 -2.721 6.754 1.00 92.12 97 ARG A O 1
ATOM 803 N N . TYR A 1 98 ? -11.613 -3.571 8.706 1.00 93.31 98 TYR A N 1
ATOM 804 C CA . TYR A 1 98 ? -12.954 -3.608 9.286 1.00 93.31 98 TYR A CA 1
ATOM 805 C C . TYR A 1 98 ? -12.968 -2.977 10.662 1.00 93.31 98 TYR A C 1
ATOM 807 O O . TYR A 1 98 ? -12.065 -3.203 11.463 1.00 93.31 98 TYR A O 1
ATOM 815 N N . ILE A 1 99 ? -14.036 -2.249 10.958 1.00 92.69 99 ILE A N 1
ATOM 816 C CA . ILE A 1 99 ? -14.344 -1.775 12.300 1.00 92.69 99 ILE A CA 1
ATOM 817 C C . ILE A 1 99 ? -15.661 -2.409 12.718 1.00 92.69 99 ILE A C 1
ATOM 819 O O . ILE A 1 99 ? -16.666 -2.262 12.028 1.00 92.69 99 ILE A O 1
ATOM 823 N N . HIS A 1 100 ? -15.654 -3.126 13.832 1.00 93.50 100 HIS A N 1
ATOM 824 C CA . HIS A 1 100 ? -16.805 -3.859 14.331 1.00 93.50 100 HIS A CA 1
ATOM 825 C C . HIS A 1 100 ? -17.157 -3.375 15.724 1.00 93.50 100 HIS A C 1
ATOM 827 O O . HIS A 1 100 ? -16.357 -3.503 16.645 1.00 93.50 100 HIS A O 1
ATOM 833 N N . PHE A 1 101 ? -18.344 -2.804 15.849 1.00 92.94 101 PHE A N 1
ATOM 834 C CA . PHE A 1 101 ? -18.909 -2.326 17.096 1.00 92.94 101 PHE A CA 1
ATOM 835 C C . PHE A 1 101 ? -19.940 -3.333 17.583 1.00 92.94 101 PHE A C 1
ATOM 837 O O . PHE A 1 101 ? -20.917 -3.553 16.874 1.00 92.94 101 PHE A O 1
ATOM 844 N N . ASN A 1 102 ? -19.747 -3.869 18.784 1.00 91.44 102 ASN A N 1
ATOM 845 C CA . ASN A 1 102 ? -20.740 -4.665 19.505 1.00 91.44 102 ASN A CA 1
ATOM 846 C C . ASN A 1 102 ? -21.197 -3.878 20.724 1.00 91.44 102 ASN A C 1
ATOM 848 O O . ASN A 1 102 ? -20.359 -3.426 21.506 1.00 91.44 102 ASN A O 1
ATOM 852 N N . TYR A 1 103 ? -22.502 -3.667 20.869 1.00 89.94 103 TYR A N 1
ATOM 853 C CA . TYR A 1 103 ? -23.039 -2.835 21.937 1.00 89.94 103 TYR A CA 1
ATOM 854 C C . TYR A 1 103 ? -24.438 -3.256 22.388 1.00 89.94 103 TYR A C 1
ATOM 856 O O . TYR A 1 103 ? -25.204 -3.781 21.587 1.00 89.94 103 TYR A O 1
ATOM 864 N N . PRO A 1 104 ? -24.816 -3.003 23.654 1.00 87.44 104 PRO A N 1
ATOM 865 C CA . PRO A 1 104 ? -26.179 -3.227 24.120 1.00 87.44 104 PRO A CA 1
ATOM 866 C C . PRO A 1 104 ? -27.162 -2.357 23.335 1.00 87.44 104 PRO A C 1
ATOM 868 O O . PRO A 1 104 ? -26.834 -1.215 23.015 1.00 87.44 104 PRO A O 1
ATOM 871 N N . ILE A 1 105 ? -28.386 -2.835 23.094 1.00 84.44 105 ILE A N 1
ATOM 872 C CA . ILE A 1 105 ? -29.419 -2.054 22.374 1.00 84.44 105 ILE A CA 1
ATOM 873 C C . ILE A 1 105 ? -29.702 -0.703 23.053 1.00 84.44 105 ILE A C 1
ATOM 875 O O . ILE A 1 105 ? -29.972 0.285 22.377 1.00 84.44 105 ILE A O 1
ATOM 879 N N . SER A 1 106 ? -29.536 -0.619 24.376 1.00 78.44 106 SER A N 1
ATOM 880 C CA . SER A 1 106 ? -29.636 0.635 25.138 1.00 78.44 106 SER A CA 1
ATOM 881 C C . SER A 1 106 ? -28.562 1.680 24.787 1.00 78.44 106 SER A C 1
ATOM 883 O O . SER A 1 106 ? -28.555 2.762 25.362 1.00 78.44 106 SER A O 1
ATOM 885 N N . CYS A 1 107 ? -27.618 1.357 23.900 1.00 79.31 107 CYS A N 1
ATOM 886 C CA . CYS A 1 107 ? -26.534 2.225 23.447 1.00 79.31 107 CYS A CA 1
ATOM 887 C C . CYS A 1 107 ? -26.686 2.572 21.959 1.00 79.31 107 CYS A C 1
ATOM 889 O O . CYS A 1 107 ? -25.731 2.449 21.193 1.00 79.31 107 CYS A O 1
ATOM 891 N N . ASP A 1 108 ? -27.875 2.989 21.531 1.00 78.00 108 ASP A N 1
ATOM 892 C CA . ASP A 1 108 ? -28.187 3.328 20.134 1.00 78.00 108 ASP A CA 1
ATOM 893 C C . ASP A 1 108 ? -27.186 4.320 19.491 1.00 78.00 108 ASP A C 1
ATOM 895 O O . ASP A 1 108 ? -26.797 4.170 18.326 1.00 78.00 108 ASP A O 1
ATOM 899 N N . PHE A 1 109 ? -26.661 5.267 20.273 1.00 81.50 109 PHE A N 1
ATOM 900 C CA . PHE A 1 109 ? -25.631 6.228 19.876 1.00 81.50 109 PHE A CA 1
ATOM 901 C C . PHE A 1 109 ? -24.325 5.568 19.396 1.00 81.50 109 PHE A C 1
ATOM 903 O O . PHE A 1 109 ? -23.591 6.167 18.603 1.00 81.50 109 PHE A O 1
ATOM 910 N N . ALA A 1 110 ? -24.019 4.337 19.829 1.00 83.94 110 ALA A N 1
ATOM 911 C CA . ALA A 1 110 ? -22.818 3.610 19.419 1.00 83.94 110 ALA A CA 1
ATOM 912 C C . ALA A 1 110 ? -22.793 3.372 17.901 1.00 83.94 110 ALA A C 1
ATOM 914 O O . ALA A 1 110 ? -21.724 3.385 17.291 1.00 83.94 110 ALA A O 1
ATOM 915 N N . SER A 1 111 ? -23.966 3.268 17.269 1.00 86.25 111 SER A N 1
ATOM 916 C CA . SER A 1 111 ? -24.115 3.202 15.812 1.00 86.25 111 SER A CA 1
ATOM 917 C C . SER A 1 111 ? -23.589 4.462 15.106 1.00 86.25 111 SER A C 1
ATOM 919 O O . SER A 1 111 ? -22.927 4.365 14.067 1.00 86.25 111 SER A O 1
ATOM 921 N N . SER A 1 112 ? -23.858 5.642 15.673 1.00 87.38 112 SER A N 1
ATOM 922 C CA . SER A 1 112 ? -23.402 6.943 15.157 1.00 87.38 112 SER A CA 1
ATOM 923 C C . SER A 1 112 ? -21.912 7.175 15.434 1.00 87.38 112 SER A C 1
ATOM 925 O O . SER A 1 112 ? -21.162 7.638 14.565 1.00 87.38 112 SER A O 1
ATOM 927 N N . ILE A 1 113 ? -21.447 6.770 16.622 1.00 86.38 113 ILE A N 1
ATOM 928 C CA . ILE A 1 113 ? -20.020 6.772 16.959 1.00 86.38 113 ILE A CA 1
ATOM 929 C C . ILE A 1 113 ? -19.249 5.898 15.972 1.00 86.38 113 ILE A C 1
ATOM 931 O O . ILE A 1 113 ? -18.248 6.362 15.430 1.00 86.38 113 ILE A O 1
ATOM 935 N N . ALA A 1 114 ? -19.732 4.686 15.684 1.00 89.00 114 ALA A N 1
ATOM 936 C CA . ALA A 1 114 ? -19.096 3.785 14.732 1.00 89.00 114 ALA A CA 1
ATOM 937 C C . ALA A 1 114 ? -18.905 4.464 13.369 1.00 89.00 114 ALA A C 1
ATOM 939 O O . ALA A 1 114 ? -17.791 4.480 12.849 1.00 89.00 114 ALA A O 1
ATOM 940 N N . GLU A 1 115 ? -19.946 5.091 12.807 1.00 90.12 115 GLU A N 1
ATOM 941 C CA . GLU A 1 115 ? -19.839 5.796 11.519 1.00 90.12 115 GLU A CA 1
ATOM 942 C C . GLU A 1 115 ? -18.813 6.919 11.549 1.00 90.12 115 GLU A C 1
ATOM 944 O O . GLU A 1 115 ? -17.983 7.037 10.646 1.00 90.12 115 GLU A O 1
ATOM 949 N N . THR A 1 116 ? -18.855 7.742 12.594 1.00 88.00 116 THR A N 1
ATOM 950 C CA . THR A 1 116 ? -17.917 8.855 12.747 1.00 88.00 116 THR A CA 1
ATOM 951 C C . THR A 1 116 ? -16.484 8.340 12.858 1.00 88.00 116 THR A C 1
ATOM 953 O O . THR A 1 116 ? -15.558 8.899 12.269 1.00 88.00 116 THR A O 1
ATOM 956 N N . PHE A 1 117 ? -16.299 7.244 13.584 1.00 87.12 117 PHE A N 1
ATOM 957 C CA . PHE A 1 117 ? -15.022 6.577 13.755 1.00 87.12 117 PHE A CA 1
ATOM 958 C C . PHE A 1 117 ? -14.497 6.003 12.430 1.00 87.12 117 PHE A C 1
ATOM 960 O O . PHE A 1 117 ? -13.342 6.244 12.077 1.00 87.12 117 PHE A O 1
ATOM 967 N N . GLY A 1 118 ? -15.364 5.357 11.643 1.00 90.38 118 GLY A N 1
ATOM 968 C CA . GLY A 1 118 ? -15.062 4.902 10.285 1.00 90.38 118 GLY A CA 1
ATOM 969 C C . GLY A 1 118 ? -14.625 6.041 9.363 1.00 90.38 118 GLY A C 1
ATOM 970 O O . GLY A 1 118 ? -13.559 5.966 8.757 1.00 90.38 118 GLY A O 1
ATOM 971 N N . ARG A 1 119 ? -15.378 7.152 9.328 1.00 89.94 119 ARG A N 1
ATOM 972 C CA . ARG A 1 119 ? -15.023 8.344 8.531 1.00 89.94 119 ARG A CA 1
ATOM 973 C C . ARG A 1 119 ? -13.670 8.932 8.939 1.00 89.94 119 ARG A C 1
ATOM 975 O O . ARG A 1 119 ? -12.876 9.310 8.076 1.00 89.94 119 ARG A O 1
ATOM 982 N N . ASN A 1 120 ? -13.390 8.998 10.242 1.00 87.88 120 ASN A N 1
ATOM 983 C CA . ASN A 1 120 ? -12.118 9.504 10.757 1.00 87.88 120 ASN A CA 1
ATOM 984 C C . ASN A 1 120 ? -10.944 8.623 10.329 1.00 87.88 120 ASN A C 1
ATOM 986 O O . ASN A 1 120 ? -9.936 9.156 9.860 1.00 87.88 120 ASN A O 1
ATOM 990 N N . LEU A 1 121 ? -11.086 7.300 10.441 1.00 91.19 121 LEU A N 1
ATOM 991 C CA . LEU A 1 121 ? -10.063 6.359 10.005 1.00 91.19 121 LEU A CA 1
ATOM 992 C C . LEU A 1 121 ? -9.823 6.449 8.497 1.00 91.19 121 LEU A C 1
ATOM 994 O O . LEU A 1 121 ? -8.681 6.635 8.078 1.00 91.19 121 LEU A O 1
ATOM 998 N N . SER A 1 122 ? -10.883 6.430 7.685 1.00 92.19 122 SER A N 1
ATOM 999 C CA . SER A 1 122 ? -10.743 6.593 6.236 1.00 92.19 122 SER A CA 1
ATOM 1000 C C . SER A 1 122 ? -10.033 7.898 5.880 1.00 92.19 122 SER A C 1
ATOM 1002 O O . SER A 1 122 ? -9.160 7.930 5.017 1.00 92.19 122 SER A O 1
ATOM 1004 N N . SER A 1 123 ? -10.355 8.986 6.582 1.00 90.31 123 SER A N 1
ATOM 1005 C CA . SER A 1 123 ? -9.701 10.275 6.371 1.00 90.31 123 SER A CA 1
ATOM 1006 C C . SER A 1 123 ? -8.211 10.256 6.735 1.00 90.31 123 SER A C 1
ATOM 1008 O O . SER A 1 123 ? -7.414 10.865 6.027 1.00 90.31 123 SER A O 1
ATOM 1010 N N . ILE A 1 124 ? -7.817 9.567 7.810 1.00 90.56 124 ILE A N 1
ATOM 1011 C CA . ILE A 1 124 ? -6.407 9.393 8.194 1.00 90.56 124 ILE A CA 1
ATOM 1012 C C . ILE A 1 124 ? -5.664 8.580 7.132 1.00 90.56 124 ILE A C 1
ATOM 1014 O O . ILE A 1 124 ? -4.608 9.014 6.683 1.00 90.56 124 ILE A O 1
ATOM 1018 N N . TYR A 1 125 ? -6.226 7.459 6.675 1.00 94.88 125 TYR A N 1
ATOM 1019 C CA . TYR A 1 125 ? -5.582 6.631 5.653 1.00 94.88 125 TYR A CA 1
ATOM 1020 C C . TYR A 1 125 ? -5.468 7.318 4.293 1.00 94.88 125 TYR A C 1
ATOM 1022 O O . TYR A 1 125 ? -4.456 7.149 3.625 1.00 94.88 125 TYR A O 1
ATOM 1030 N N . ARG A 1 126 ? -6.418 8.179 3.912 1.00 92.56 126 ARG A N 1
ATOM 1031 C CA . ARG A 1 126 ? -6.263 9.036 2.723 1.00 92.56 126 ARG A CA 1
ATOM 1032 C C . ARG A 1 126 ? -5.137 10.055 2.867 1.00 92.56 126 ARG A C 1
ATOM 1034 O O . ARG A 1 126 ? -4.505 10.403 1.875 1.00 92.56 126 ARG A O 1
ATOM 1041 N N . VAL A 1 127 ? -4.908 10.576 4.075 1.00 88.19 127 VAL A N 1
ATOM 1042 C CA . VAL A 1 127 ? -3.761 11.459 4.328 1.00 88.19 127 VAL A CA 1
ATOM 1043 C C . VAL A 1 127 ? -2.469 10.663 4.237 1.00 88.19 127 VAL A C 1
ATOM 1045 O O . VAL A 1 127 ? -1.583 11.093 3.514 1.00 88.19 127 VAL A O 1
ATOM 1048 N N . LEU A 1 128 ? -2.396 9.494 4.877 1.00 91.00 128 LEU A N 1
ATOM 1049 C CA . LEU A 1 128 ? -1.245 8.595 4.783 1.00 91.00 128 LEU A CA 1
ATOM 1050 C C . LEU A 1 128 ? -0.912 8.251 3.324 1.00 91.00 128 LEU A C 1
ATOM 1052 O O . LEU A 1 128 ? 0.234 8.395 2.924 1.00 91.00 128 LEU A O 1
ATOM 1056 N N . GLU A 1 129 ? -1.913 7.880 2.523 1.00 91.81 129 GLU A N 1
ATOM 1057 C CA . GLU A 1 129 ? -1.776 7.595 1.088 1.00 91.81 129 GLU A CA 1
ATOM 1058 C C . GLU A 1 129 ? -1.166 8.783 0.336 1.00 91.81 129 GLU A C 1
ATOM 1060 O O . GLU A 1 129 ? -0.156 8.645 -0.351 1.00 91.81 129 GLU A O 1
ATOM 1065 N N . LYS A 1 130 ? -1.732 9.983 0.517 1.00 87.56 130 LYS A N 1
ATOM 1066 C CA . LYS A 1 130 ? -1.218 11.203 -0.116 1.00 87.56 130 LYS A CA 1
ATOM 1067 C C . LYS A 1 130 ? 0.203 11.523 0.331 1.00 87.56 130 LYS A C 1
ATOM 1069 O O . LYS A 1 130 ? 1.035 11.845 -0.508 1.00 87.56 130 LYS A O 1
ATOM 1074 N N . SER A 1 131 ? 0.488 11.437 1.627 1.00 83.62 131 SER A N 1
ATOM 1075 C CA . SER A 1 131 ? 1.826 11.656 2.179 1.00 83.62 131 SER A CA 1
ATOM 1076 C C . SER A 1 131 ? 2.828 10.655 1.612 1.00 83.62 131 SER A C 1
ATOM 1078 O O . SER A 1 131 ? 3.924 11.050 1.233 1.00 83.62 131 SER A O 1
ATOM 1080 N N . TYR A 1 132 ? 2.443 9.385 1.491 1.00 84.75 132 TYR A N 1
ATOM 1081 C CA . TYR A 1 132 ? 3.275 8.338 0.909 1.00 84.75 132 TYR A CA 1
ATOM 1082 C C . TYR A 1 132 ? 3.595 8.627 -0.557 1.00 84.75 132 TYR A C 1
ATOM 1084 O O . TYR A 1 132 ? 4.761 8.655 -0.944 1.00 84.75 132 TYR A O 1
ATOM 1092 N N . ILE A 1 133 ? 2.569 8.925 -1.356 1.00 81.12 133 ILE A N 1
ATOM 1093 C CA . ILE A 1 133 ? 2.720 9.238 -2.777 1.00 81.12 133 ILE A CA 1
ATOM 1094 C C . ILE A 1 133 ? 3.609 10.467 -2.981 1.00 81.12 133 ILE A C 1
ATOM 1096 O O . ILE A 1 133 ? 4.547 10.407 -3.771 1.00 81.12 133 ILE A O 1
ATOM 1100 N N . LEU A 1 134 ? 3.339 11.564 -2.267 1.00 74.19 134 LEU A N 1
ATOM 1101 C CA . LEU A 1 134 ? 4.095 12.811 -2.404 1.00 74.19 134 LEU A CA 1
ATOM 1102 C C . LEU A 1 134 ? 5.571 12.611 -2.049 1.00 74.19 134 LEU A C 1
ATOM 1104 O O . LEU A 1 134 ? 6.440 12.981 -2.831 1.00 74.19 134 LEU A O 1
ATOM 1108 N N . ASN A 1 135 ? 5.861 11.966 -0.918 1.00 71.75 135 ASN A N 1
ATOM 1109 C CA . ASN A 1 135 ? 7.240 11.782 -0.470 1.00 71.75 135 ASN A CA 1
ATOM 1110 C C . ASN A 1 135 ? 8.000 10.714 -1.283 1.00 71.75 135 ASN A C 1
ATOM 1112 O O . ASN A 1 135 ? 9.223 10.786 -1.385 1.00 71.75 135 ASN A O 1
ATOM 1116 N N . CYS A 1 136 ? 7.308 9.749 -1.903 1.00 70.62 136 CYS A N 1
ATOM 1117 C CA . CYS A 1 136 ? 7.924 8.792 -2.832 1.00 70.62 136 CYS A CA 1
ATOM 1118 C C . CYS A 1 136 ? 8.371 9.454 -4.152 1.00 70.62 136 CYS A C 1
ATOM 1120 O O . CYS A 1 136 ? 9.338 9.016 -4.778 1.00 70.62 136 CYS A O 1
ATOM 1122 N N . ILE A 1 137 ? 7.685 10.515 -4.600 1.00 59.78 137 ILE A N 1
ATOM 1123 C CA . ILE A 1 137 ? 8.078 11.269 -5.805 1.00 59.78 137 ILE A CA 1
ATOM 1124 C C . ILE A 1 137 ? 9.435 11.938 -5.599 1.00 59.78 137 ILE A C 1
ATOM 1126 O O . ILE A 1 137 ? 10.265 11.912 -6.507 1.00 59.78 137 ILE A O 1
ATOM 1130 N N . ASP A 1 138 ? 9.668 12.506 -4.417 1.00 52.66 138 ASP A N 1
ATOM 1131 C CA . ASP A 1 138 ? 10.910 13.219 -4.119 1.00 52.66 138 ASP A CA 1
ATOM 1132 C C . ASP A 1 138 ? 12.125 12.276 -4.121 1.00 52.66 138 ASP A C 1
ATOM 1134 O O . ASP A 1 138 ? 13.224 12.689 -4.478 1.00 52.66 138 ASP A O 1
ATOM 1138 N N . SER A 1 139 ? 11.943 10.988 -3.811 1.00 52.31 139 SER A N 1
ATOM 1139 C CA . SER A 1 139 ? 13.030 10.003 -3.815 1.00 52.31 139 SER A CA 1
ATOM 1140 C C . SER A 1 139 ? 13.273 9.327 -5.175 1.00 52.31 139 SER A C 1
ATOM 1142 O O . SER A 1 139 ? 14.418 8.981 -5.467 1.00 52.31 139 SER A O 1
ATOM 1144 N N . GLN A 1 140 ? 12.248 9.156 -6.028 1.00 57.34 140 GLN A N 1
ATOM 1145 C CA . GLN A 1 140 ? 12.346 8.368 -7.279 1.00 57.34 140 GLN A CA 1
ATOM 1146 C C . GLN A 1 140 ? 12.033 9.140 -8.587 1.00 57.34 140 GLN A C 1
ATOM 1148 O O . GLN A 1 140 ? 12.204 8.612 -9.691 1.00 57.34 140 GLN A O 1
ATOM 1153 N N . GLY A 1 141 ? 11.559 10.388 -8.504 1.00 54.94 141 GLY A N 1
ATOM 1154 C CA . GLY A 1 141 ? 10.693 11.002 -9.520 1.00 54.94 141 GLY A CA 1
ATOM 1155 C C . GLY A 1 141 ? 11.286 11.300 -10.902 1.00 54.94 141 GLY A C 1
ATOM 1156 O O . GLY A 1 141 ? 10.570 11.175 -11.897 1.00 54.94 141 GLY A O 1
ATOM 1157 N N . LEU A 1 142 ? 12.560 11.686 -11.017 1.00 54.53 142 LEU A N 1
ATOM 1158 C CA . LEU A 1 142 ? 13.150 12.029 -12.325 1.00 54.53 142 LEU A CA 1
ATOM 1159 C C . LEU A 1 142 ? 13.613 10.797 -13.105 1.00 54.53 142 LEU A C 1
ATOM 1161 O O . LEU A 1 142 ? 13.406 10.723 -14.319 1.00 54.53 142 LEU A O 1
ATOM 1165 N N . MET A 1 143 ? 14.177 9.817 -12.399 1.00 62.22 143 MET A N 1
ATOM 1166 C CA . MET A 1 143 ? 14.771 8.626 -12.999 1.00 62.22 143 MET A CA 1
ATOM 1167 C C . MET A 1 143 ? 13.725 7.775 -13.724 1.00 62.22 143 MET A C 1
ATOM 1169 O O . MET A 1 143 ? 13.910 7.424 -14.888 1.00 62.22 143 MET A O 1
ATOM 1173 N N . SER A 1 144 ? 12.585 7.539 -13.075 1.00 69.06 144 SER A N 1
ATOM 1174 C CA . SER A 1 144 ? 11.544 6.637 -13.571 1.00 69.06 144 SER A CA 1
ATOM 1175 C C . SER A 1 144 ? 10.577 7.308 -14.553 1.00 69.06 144 SER A C 1
ATOM 1177 O O . SER A 1 144 ? 10.058 6.659 -15.458 1.00 69.06 144 SER A O 1
ATOM 1179 N N . LYS A 1 145 ? 10.298 8.614 -14.410 1.00 71.25 145 LYS A N 1
ATOM 1180 C CA . LYS A 1 145 ? 9.196 9.280 -15.136 1.00 71.25 145 LYS A CA 1
ATOM 1181 C C . LYS A 1 145 ? 9.318 9.177 -16.656 1.00 71.25 145 LYS A C 1
ATOM 1183 O O . LYS A 1 145 ? 8.343 8.815 -17.307 1.00 71.25 145 LYS A O 1
ATOM 1188 N N . LYS A 1 146 ? 10.488 9.504 -17.211 1.00 74.69 146 LYS A N 1
ATOM 1189 C CA . LYS A 1 146 ? 10.701 9.482 -18.667 1.00 74.69 146 LYS A CA 1
ATOM 1190 C C . LYS A 1 146 ? 10.769 8.057 -19.218 1.00 74.69 146 LYS A C 1
ATOM 1192 O O . LYS A 1 146 ? 10.235 7.810 -20.289 1.00 74.69 146 LYS A O 1
ATOM 1197 N N . ILE A 1 147 ? 11.348 7.125 -18.459 1.00 80.50 147 ILE A N 1
ATOM 1198 C CA . ILE A 1 147 ? 11.436 5.711 -18.845 1.00 80.50 147 ILE A CA 1
ATOM 1199 C C . ILE A 1 147 ? 10.028 5.093 -18.946 1.00 80.50 147 ILE A C 1
ATOM 1201 O O . ILE A 1 147 ? 9.691 4.498 -19.965 1.00 80.50 147 ILE A O 1
ATOM 1205 N N . TYR A 1 148 ? 9.149 5.337 -17.967 1.00 80.50 148 TYR A N 1
ATOM 1206 C CA . TYR A 1 148 ? 7.748 4.899 -18.054 1.00 80.50 148 TYR A CA 1
ATOM 1207 C C . TYR A 1 148 ? 6.943 5.602 -19.150 1.00 80.50 148 TYR A C 1
ATOM 1209 O O . TYR A 1 148 ? 6.069 4.971 -19.726 1.00 80.50 148 TYR A O 1
ATOM 1217 N N . ALA A 1 149 ? 7.219 6.873 -19.460 1.00 79.94 149 ALA A N 1
ATOM 1218 C CA . ALA A 1 149 ? 6.544 7.551 -20.569 1.00 79.94 149 ALA A CA 1
ATOM 1219 C C . ALA A 1 149 ? 6.888 6.904 -21.921 1.00 79.94 149 ALA A C 1
ATOM 1221 O O . ALA A 1 149 ? 6.004 6.707 -22.748 1.00 79.94 149 ALA A O 1
ATOM 1222 N N . LEU A 1 150 ? 8.158 6.530 -22.125 1.00 81.06 150 LEU A N 1
ATOM 1223 C CA . LEU A 1 150 ? 8.582 5.772 -23.304 1.00 81.06 150 LEU A CA 1
ATOM 1224 C C . LEU A 1 150 ? 7.915 4.391 -23.349 1.00 81.06 150 LEU A C 1
ATOM 1226 O O . LEU A 1 150 ? 7.457 3.979 -24.413 1.00 81.06 150 LEU A O 1
ATOM 1230 N N . LEU A 1 151 ? 7.822 3.702 -22.205 1.00 82.19 151 LEU A N 1
ATOM 1231 C CA . LEU A 1 151 ? 7.140 2.410 -22.099 1.00 82.19 151 LEU A CA 1
ATOM 1232 C C . LEU A 1 151 ? 5.655 2.514 -22.464 1.00 82.19 151 LEU A C 1
ATOM 1234 O O . LEU A 1 151 ? 5.198 1.776 -23.328 1.00 82.19 151 LEU A O 1
ATOM 1238 N N . ASP A 1 152 ? 4.921 3.433 -21.833 1.00 83.56 152 ASP A N 1
ATOM 1239 C CA . ASP A 1 152 ? 3.486 3.622 -22.071 1.00 83.56 152 ASP A CA 1
ATOM 1240 C C . ASP A 1 152 ? 3.206 3.878 -23.563 1.00 83.56 152 ASP A C 1
ATOM 1242 O O . ASP A 1 152 ? 2.362 3.200 -24.140 1.00 83.56 152 ASP A O 1
ATOM 1246 N N . LEU A 1 153 ? 3.970 4.772 -24.209 1.00 82.62 153 LEU A N 1
ATOM 1247 C CA . LEU A 1 153 ? 3.804 5.099 -25.633 1.00 82.62 153 LEU A CA 1
ATOM 1248 C C . LEU A 1 153 ? 3.975 3.889 -26.563 1.00 82.62 153 LEU A C 1
ATOM 1250 O O . LEU A 1 153 ? 3.252 3.763 -27.548 1.00 82.62 153 LEU A O 1
ATOM 1254 N N . ASN A 1 154 ? 4.942 3.015 -26.278 1.00 80.19 154 ASN A N 1
ATOM 1255 C CA . ASN A 1 154 ? 5.227 1.868 -27.143 1.00 80.19 154 ASN A CA 1
ATOM 1256 C C . ASN A 1 154 ? 4.276 0.696 -26.877 1.00 80.19 154 ASN A C 1
ATOM 1258 O O . ASN A 1 154 ? 3.864 0.022 -27.816 1.00 80.19 154 ASN A O 1
ATOM 1262 N N . LEU A 1 155 ? 3.884 0.476 -25.619 1.00 79.94 155 LEU A N 1
ATOM 1263 C CA . LEU A 1 155 ? 2.951 -0.592 -25.255 1.00 79.94 155 LEU A CA 1
ATOM 1264 C C . LEU A 1 155 ? 1.501 -0.283 -25.644 1.00 79.94 155 LEU A C 1
ATOM 1266 O O . LEU A 1 155 ? 0.767 -1.204 -26.003 1.00 79.94 155 LEU A O 1
ATOM 1270 N N . GLU A 1 156 ? 1.096 0.991 -25.631 1.00 79.75 156 GLU A N 1
ATOM 1271 C CA . GLU A 1 156 ? -0.217 1.419 -26.129 1.00 79.75 156 GLU A CA 1
ATOM 1272 C C . GLU A 1 156 ? -0.399 1.034 -27.605 1.00 79.75 156 GLU A C 1
ATOM 1274 O O . GLU A 1 156 ? -1.440 0.497 -27.981 1.00 79.75 156 GLU A O 1
ATOM 1279 N N . GLY A 1 157 ? 0.651 1.188 -28.420 1.00 75.12 157 GLY A N 1
ATOM 1280 C CA . GLY A 1 157 ? 0.655 0.757 -29.822 1.00 75.12 157 GLY A CA 1
ATOM 1281 C C . GLY A 1 157 ? 0.517 -0.759 -30.027 1.00 75.12 157 GLY A C 1
ATOM 1282 O O . GLY A 1 157 ? 0.162 -1.191 -31.122 1.00 75.12 157 GLY A O 1
ATOM 1283 N N . LEU A 1 158 ? 0.759 -1.560 -28.985 1.00 76.25 158 LEU A N 1
ATOM 1284 C CA . LEU A 1 158 ? 0.699 -3.026 -29.006 1.00 76.25 158 LEU A CA 1
ATOM 1285 C C . LEU A 1 158 ? -0.516 -3.598 -28.253 1.00 76.25 158 LEU A C 1
ATOM 1287 O O . LEU A 1 158 ? -0.638 -4.815 -28.140 1.00 76.25 158 LEU A O 1
ATOM 1291 N N . ASN A 1 159 ? -1.424 -2.751 -27.747 1.00 78.50 159 ASN A N 1
ATOM 1292 C CA . ASN A 1 159 ? -2.553 -3.144 -26.888 1.00 78.50 159 ASN A CA 1
ATOM 1293 C C . ASN A 1 159 ? -2.143 -3.944 -25.634 1.00 78.50 159 ASN A C 1
ATOM 1295 O O . ASN A 1 159 ? -2.919 -4.760 -25.133 1.00 78.50 159 ASN A O 1
ATOM 1299 N N . ILE A 1 160 ? -0.936 -3.717 -25.112 1.00 79.31 160 ILE A N 1
ATOM 1300 C CA . ILE A 1 160 ? -0.483 -4.348 -23.868 1.00 79.31 160 ILE A CA 1
ATOM 1301 C C . ILE A 1 160 ? -0.858 -3.461 -22.691 1.00 79.31 160 ILE A C 1
ATOM 1303 O O . ILE A 1 160 ? -0.646 -2.247 -22.715 1.00 79.31 160 ILE A O 1
ATOM 1307 N N . ASP A 1 161 ? -1.355 -4.074 -21.616 1.00 80.56 161 ASP A N 1
ATOM 1308 C CA . ASP A 1 161 ? -1.576 -3.356 -20.368 1.00 80.56 161 ASP A CA 1
ATOM 1309 C C . ASP A 1 161 ? -0.240 -2.998 -19.703 1.00 80.56 161 ASP A C 1
ATOM 1311 O O . ASP A 1 161 ? 0.324 -3.743 -18.896 1.00 80.56 161 ASP A O 1
ATOM 1315 N N . ALA A 1 162 ? 0.248 -1.798 -20.015 1.00 77.88 162 ALA A N 1
ATOM 1316 C CA . ALA A 1 162 ? 1.465 -1.238 -19.447 1.00 77.88 162 ALA A CA 1
ATOM 1317 C C . ALA A 1 162 ? 1.427 -1.152 -17.909 1.00 77.88 162 ALA A C 1
ATOM 1319 O O . ALA A 1 162 ? 2.470 -1.012 -17.270 1.00 77.88 162 ALA A O 1
ATOM 1320 N N . ASN A 1 163 ? 0.246 -1.238 -17.285 1.00 76.12 163 ASN A N 1
ATOM 1321 C CA . ASN A 1 163 ? 0.100 -1.208 -15.829 1.00 76.12 163 ASN A CA 1
ATOM 1322 C C . ASN A 1 163 ? 0.544 -2.499 -15.150 1.00 76.12 163 ASN A C 1
ATOM 1324 O O . ASN A 1 163 ? 0.752 -2.480 -13.945 1.00 76.12 163 ASN A O 1
ATOM 1328 N N . ARG A 1 164 ? 0.732 -3.576 -15.913 1.00 80.31 164 ARG A N 1
ATOM 1329 C CA . ARG A 1 164 ? 1.328 -4.829 -15.442 1.00 80.31 164 ARG A CA 1
ATOM 1330 C C . ARG A 1 164 ? 2.805 -4.927 -15.836 1.00 80.31 164 ARG A C 1
ATOM 1332 O O . ARG A 1 164 ? 3.350 -6.015 -15.891 1.00 80.31 164 ARG A O 1
ATOM 1339 N N . CYS A 1 165 ? 3.453 -3.799 -16.136 1.00 84.88 165 CYS A N 1
ATOM 1340 C CA . CYS A 1 165 ? 4.871 -3.730 -16.484 1.00 84.88 165 CYS A CA 1
ATOM 1341 C C . CYS A 1 165 ? 5.581 -2.711 -15.584 1.00 84.88 165 CYS A C 1
ATOM 1343 O O . CYS A 1 165 ? 5.182 -1.538 -15.520 1.00 84.88 165 CYS A O 1
ATOM 1345 N N . TYR A 1 166 ? 6.648 -3.145 -14.913 1.00 85.19 166 TYR A N 1
ATOM 1346 C CA . TYR A 1 166 ? 7.363 -2.347 -13.918 1.00 85.19 166 TYR A CA 1
ATOM 1347 C C . TYR A 1 166 ? 8.873 -2.403 -14.135 1.00 85.19 166 TYR A C 1
ATOM 1349 O O . TYR A 1 166 ? 9.438 -3.455 -14.412 1.00 85.19 166 TYR A O 1
ATOM 1357 N N . PHE A 1 167 ? 9.531 -1.255 -13.996 1.00 79.06 167 PHE A N 1
ATOM 1358 C CA . PHE A 1 167 ? 10.985 -1.153 -14.020 1.00 79.06 167 PHE A CA 1
ATOM 1359 C C . PHE A 1 167 ? 11.584 -1.384 -12.635 1.00 79.06 167 PHE A C 1
ATOM 1361 O O . PHE A 1 167 ? 11.051 -0.956 -11.607 1.00 79.06 167 PHE A O 1
ATOM 1368 N N . ASN A 1 168 ? 12.750 -2.005 -12.647 1.00 77.38 168 ASN A N 1
ATOM 1369 C CA . ASN A 1 168 ? 13.576 -2.301 -11.493 1.00 77.38 168 ASN A CA 1
ATOM 1370 C C . ASN A 1 168 ? 15.020 -1.894 -11.818 1.00 77.38 168 ASN A C 1
ATOM 1372 O O . ASN A 1 168 ? 15.458 -1.984 -12.968 1.00 77.38 168 ASN A O 1
ATOM 1376 N N . VAL A 1 169 ? 15.744 -1.424 -10.805 1.00 69.88 169 VAL A N 1
ATOM 1377 C CA . VAL A 1 169 ? 17.201 -1.342 -10.860 1.00 69.88 169 VAL A CA 1
ATOM 1378 C C . VAL A 1 169 ? 17.774 -2.320 -9.850 1.00 69.88 169 VAL A C 1
ATOM 1380 O O . VAL A 1 169 ? 17.643 -2.138 -8.640 1.00 69.88 169 VAL A O 1
ATOM 1383 N N . SER A 1 170 ? 18.455 -3.333 -10.367 1.00 68.56 170 SER A N 1
ATOM 1384 C CA . SER A 1 170 ? 19.190 -4.281 -9.545 1.00 68.56 170 SER A CA 1
ATOM 1385 C C . SER A 1 170 ? 20.628 -3.816 -9.362 1.00 68.56 170 SER A C 1
ATOM 1387 O O . SER A 1 170 ? 21.310 -3.540 -10.347 1.00 68.56 170 SER A O 1
ATOM 1389 N N . GLU A 1 171 ? 21.117 -3.761 -8.123 1.00 62.44 171 GLU A N 1
ATOM 1390 C CA . GLU A 1 171 ? 22.516 -3.452 -7.810 1.00 62.44 171 GLU A CA 1
ATOM 1391 C C . GLU A 1 171 ? 23.283 -4.720 -7.430 1.00 62.44 171 GLU A C 1
ATOM 1393 O O . GLU A 1 171 ? 22.853 -5.508 -6.585 1.00 62.44 171 GLU A O 1
ATOM 1398 N N . TRP A 1 172 ? 24.451 -4.896 -8.044 1.00 61.94 172 TRP A N 1
ATOM 1399 C CA . TRP A 1 172 ? 25.389 -5.966 -7.745 1.00 61.94 172 TRP A CA 1
ATOM 1400 C C . TRP A 1 172 ? 26.555 -5.419 -6.924 1.00 61.94 172 TRP A C 1
ATOM 1402 O O . TRP A 1 172 ? 27.395 -4.668 -7.428 1.00 61.94 172 TRP A O 1
ATOM 1412 N N . ASN A 1 173 ? 26.658 -5.843 -5.666 1.00 54.00 173 ASN A N 1
ATOM 1413 C CA . ASN A 1 173 ? 27.886 -5.683 -4.891 1.00 54.00 173 ASN A CA 1
ATOM 1414 C C . ASN A 1 173 ? 28.586 -7.040 -4.715 1.00 54.00 173 ASN A C 1
ATOM 1416 O O . ASN A 1 173 ? 28.034 -8.094 -5.023 1.00 54.00 173 ASN A O 1
ATOM 1420 N N . SER A 1 174 ? 29.832 -7.029 -4.245 1.00 49.53 174 SER A N 1
ATOM 1421 C CA . SER A 1 174 ? 30.670 -8.230 -4.106 1.00 49.53 174 SER A CA 1
ATOM 1422 C C . SER A 1 174 ? 30.127 -9.299 -3.142 1.00 49.53 174 SER A C 1
ATOM 1424 O O . SER A 1 174 ? 30.735 -10.361 -3.043 1.00 49.53 174 SER A O 1
ATOM 1426 N N . GLN A 1 175 ? 29.024 -9.042 -2.430 1.00 48.91 175 GLN A N 1
ATOM 1427 C CA . GLN A 1 175 ? 28.467 -9.931 -1.404 1.00 48.91 175 GLN A CA 1
ATOM 1428 C C . GLN A 1 175 ? 26.963 -10.223 -1.571 1.00 48.91 175 GLN A C 1
ATOM 1430 O O . GLN A 1 175 ? 26.454 -11.102 -0.885 1.00 48.91 175 GLN A O 1
ATOM 1435 N N . SER A 1 176 ? 26.240 -9.513 -2.446 1.00 49.34 176 SER A N 1
ATOM 1436 C CA . SER A 1 176 ? 24.778 -9.622 -2.578 1.00 49.34 176 SER A CA 1
ATOM 1437 C C . SER A 1 176 ? 24.241 -8.867 -3.805 1.00 49.34 176 SER A C 1
ATOM 1439 O O . SER A 1 176 ? 24.743 -7.791 -4.147 1.00 49.34 176 SER A O 1
ATOM 1441 N N . LYS A 1 177 ? 23.196 -9.418 -4.438 1.00 54.34 177 LYS A N 1
ATOM 1442 C CA . LYS A 1 177 ? 22.342 -8.718 -5.409 1.00 54.34 177 LYS A CA 1
ATOM 1443 C C . LYS A 1 177 ? 21.054 -8.314 -4.696 1.00 54.34 177 LYS A C 1
ATOM 1445 O O . LYS A 1 177 ? 20.407 -9.171 -4.096 1.00 54.34 177 LYS A O 1
ATOM 1450 N N . TYR A 1 178 ? 20.699 -7.036 -4.774 1.00 56.81 178 TYR A N 1
ATOM 1451 C CA . TYR A 1 178 ? 19.402 -6.540 -4.316 1.00 56.81 178 TYR A CA 1
ATOM 1452 C C . TYR A 1 178 ? 18.711 -5.830 -5.471 1.00 56.81 178 TYR A C 1
ATOM 1454 O O . TYR A 1 178 ? 19.354 -5.077 -6.207 1.00 56.81 178 TYR A O 1
ATOM 1462 N N . PHE A 1 179 ? 17.412 -6.060 -5.611 1.00 61.88 179 PHE A N 1
ATOM 1463 C CA . PHE A 1 179 ? 16.564 -5.318 -6.533 1.00 61.88 179 PHE A CA 1
ATOM 1464 C C . PHE A 1 179 ? 15.800 -4.224 -5.783 1.00 61.88 179 PHE A C 1
ATOM 1466 O O . PHE A 1 179 ? 15.526 -4.352 -4.588 1.00 61.88 179 PHE A O 1
ATOM 1473 N N . ILE A 1 180 ? 15.453 -3.145 -6.482 1.00 62.06 180 ILE A N 1
ATOM 1474 C CA . ILE A 1 180 ? 14.568 -2.097 -5.966 1.00 62.06 180 ILE A CA 1
ATOM 1475 C C . ILE A 1 180 ? 13.615 -1.693 -7.087 1.00 62.06 180 ILE A C 1
ATOM 1477 O O . ILE A 1 180 ? 14.043 -1.319 -8.182 1.00 62.06 180 ILE A O 1
ATOM 1481 N N . TYR A 1 181 ? 12.310 -1.713 -6.809 1.00 72.75 181 TYR A N 1
ATOM 1482 C CA . TYR A 1 181 ? 11.325 -1.183 -7.745 1.00 72.75 181 TYR A CA 1
ATOM 1483 C C . TYR A 1 181 ? 11.475 0.331 -7.894 1.00 72.75 181 TYR A C 1
ATOM 1485 O O . TYR A 1 181 ? 11.356 1.101 -6.936 1.00 72.75 181 TYR A O 1
ATOM 1493 N N . HIS A 1 182 ? 11.670 0.757 -9.139 1.00 73.19 182 HIS A N 1
ATOM 1494 C CA . HIS A 1 182 ? 11.663 2.158 -9.517 1.00 73.19 182 HIS A CA 1
ATOM 1495 C C . HIS A 1 182 ? 10.342 2.456 -10.207 1.00 73.19 182 HIS A C 1
ATOM 1497 O O . HIS A 1 182 ? 10.049 1.940 -11.286 1.00 73.19 182 HIS A O 1
ATOM 1503 N N . ILE A 1 183 ? 9.528 3.310 -9.595 1.00 76.50 183 ILE A N 1
ATOM 1504 C CA . ILE A 1 183 ? 8.201 3.647 -10.108 1.00 76.50 183 ILE A CA 1
ATOM 1505 C C . ILE A 1 183 ? 8.043 5.155 -10.275 1.00 76.50 183 ILE A C 1
ATOM 1507 O O . ILE A 1 183 ? 8.703 5.958 -9.619 1.00 76.50 183 ILE A O 1
ATOM 1511 N N . ASN A 1 184 ? 7.188 5.563 -11.212 1.00 76.00 184 ASN A N 1
ATOM 1512 C CA . ASN A 1 184 ? 6.753 6.953 -11.302 1.00 76.00 184 ASN A CA 1
ATOM 1513 C C . ASN A 1 184 ? 5.444 7.156 -10.517 1.00 76.00 184 ASN A C 1
ATOM 1515 O O . ASN A 1 184 ? 4.793 6.202 -10.088 1.00 76.00 184 ASN A O 1
ATOM 1519 N N . HIS A 1 185 ? 5.016 8.413 -10.392 1.00 77.94 185 HIS A N 1
ATOM 1520 C CA . HIS A 1 185 ? 3.768 8.767 -9.714 1.00 77.94 185 HIS A CA 1
ATOM 1521 C C . HIS A 1 185 ? 2.543 8.020 -10.265 1.00 77.94 185 HIS A C 1
ATOM 1523 O O . HIS A 1 185 ? 1.697 7.561 -9.502 1.00 77.94 185 HIS A O 1
ATOM 1529 N N . SER A 1 186 ? 2.436 7.889 -11.589 1.00 80.88 186 SER A N 1
ATOM 1530 C CA . SER A 1 186 ? 1.298 7.227 -12.237 1.00 80.88 186 SER A CA 1
ATOM 1531 C C . SER A 1 186 ? 1.232 5.745 -11.860 1.00 80.88 186 SER A C 1
ATOM 1533 O O . SER A 1 186 ? 0.183 5.260 -11.440 1.00 80.88 186 SER A O 1
ATOM 1535 N N . ARG A 1 187 ? 2.367 5.039 -11.915 1.00 83.81 187 ARG A N 1
ATOM 1536 C CA . ARG A 1 187 ? 2.476 3.629 -11.528 1.00 83.81 187 ARG A CA 1
ATOM 1537 C C . ARG A 1 187 ? 2.264 3.410 -10.037 1.00 83.81 187 ARG A C 1
ATOM 1539 O O . ARG A 1 187 ? 1.575 2.457 -9.695 1.00 83.81 187 ARG A O 1
ATOM 1546 N N . LEU A 1 188 ? 2.749 4.304 -9.172 1.00 85.31 188 LEU A N 1
ATOM 1547 C CA . LEU A 1 188 ? 2.470 4.235 -7.733 1.00 85.31 188 LEU A CA 1
ATOM 1548 C C . LEU A 1 188 ? 0.972 4.346 -7.442 1.00 85.31 188 LEU A C 1
ATOM 1550 O O . LEU A 1 188 ? 0.414 3.502 -6.749 1.00 85.31 188 LEU A O 1
ATOM 1554 N N . ASN A 1 189 ? 0.300 5.350 -8.010 1.00 87.75 189 ASN A N 1
ATOM 1555 C CA . ASN A 1 189 ? -1.142 5.528 -7.816 1.00 87.75 189 ASN A CA 1
ATOM 1556 C C . ASN A 1 189 ? -1.938 4.315 -8.303 1.00 87.75 189 ASN A C 1
ATOM 1558 O O . ASN A 1 189 ? -2.871 3.871 -7.633 1.00 87.75 189 ASN A O 1
ATOM 1562 N N . LYS A 1 190 ? -1.565 3.766 -9.462 1.00 87.62 190 LYS A N 1
ATOM 1563 C CA . LYS A 1 190 ? -2.204 2.573 -10.023 1.00 87.62 190 LYS A CA 1
ATOM 1564 C C . LYS A 1 190 ? -1.969 1.345 -9.144 1.00 87.62 190 LYS A C 1
ATOM 1566 O O . LYS A 1 190 ? -2.935 0.664 -8.824 1.00 87.62 190 LYS A O 1
ATOM 1571 N N . MET A 1 191 ? -0.738 1.128 -8.678 1.00 89.06 191 MET A N 1
ATOM 1572 C CA . MET A 1 191 ? -0.382 0.058 -7.739 1.00 89.06 191 MET A CA 1
ATOM 1573 C C . MET A 1 191 ? -1.191 0.164 -6.435 1.00 89.06 191 MET A C 1
ATOM 1575 O O . MET A 1 191 ? -1.834 -0.799 -6.028 1.00 89.06 191 MET A O 1
ATOM 1579 N N . ILE A 1 192 ? -1.240 1.349 -5.815 1.00 92.56 192 ILE A N 1
ATOM 1580 C CA . ILE A 1 192 ? -2.041 1.608 -4.606 1.00 92.56 192 ILE A CA 1
ATOM 1581 C C . ILE A 1 192 ? -3.521 1.311 -4.858 1.00 92.56 192 ILE A C 1
ATOM 1583 O O . ILE A 1 192 ? -4.158 0.608 -4.073 1.00 92.56 192 ILE A O 1
ATOM 1587 N N . THR A 1 193 ? -4.076 1.830 -5.955 1.00 92.62 193 THR A N 1
ATOM 1588 C CA . THR A 1 193 ? -5.486 1.624 -6.323 1.00 92.62 193 THR A CA 1
ATOM 1589 C C . THR A 1 193 ? -5.792 0.142 -6.500 1.00 92.62 193 THR A C 1
ATOM 1591 O O . THR A 1 193 ? -6.799 -0.355 -5.991 1.00 92.62 193 THR A O 1
ATOM 1594 N N . TYR A 1 194 ? -4.901 -0.569 -7.186 1.00 91.25 194 TYR A N 1
ATOM 1595 C CA . TYR A 1 194 ? -5.020 -1.993 -7.429 1.00 91.25 194 TYR A CA 1
ATOM 1596 C C . TYR A 1 194 ? -4.985 -2.784 -6.110 1.00 91.25 194 TYR A C 1
ATOM 1598 O O . TYR A 1 194 ? -5.889 -3.577 -5.845 1.00 91.25 194 TYR A O 1
ATOM 1606 N N . TYR A 1 195 ? -4.035 -2.507 -5.212 1.00 93.00 195 TYR A N 1
ATOM 1607 C CA . TYR A 1 195 ? -3.986 -3.180 -3.912 1.00 93.00 195 TYR A CA 1
ATOM 1608 C C . TYR A 1 195 ? -5.171 -2.853 -3.008 1.00 93.00 195 TYR A C 1
ATOM 1610 O O . TYR A 1 195 ? -5.664 -3.739 -2.315 1.00 93.00 195 TYR A O 1
ATOM 1618 N N . LYS A 1 196 ? -5.698 -1.624 -3.029 1.00 93.44 196 LYS A N 1
ATOM 1619 C CA . LYS A 1 196 ? -6.933 -1.299 -2.294 1.00 93.44 196 LYS A CA 1
ATOM 1620 C C . LYS A 1 196 ? -8.094 -2.202 -2.725 1.00 93.44 196 LYS A C 1
ATOM 1622 O O . LYS A 1 196 ? -8.890 -2.593 -1.872 1.00 93.44 196 LYS A O 1
ATOM 1627 N N . LYS A 1 197 ? -8.155 -2.577 -4.007 1.00 91.62 197 LYS A N 1
ATOM 1628 C CA . LYS A 1 197 ? -9.171 -3.479 -4.569 1.00 91.62 197 LYS A CA 1
ATOM 1629 C C . LYS A 1 197 ? -8.890 -4.963 -4.286 1.00 91.62 197 LYS A C 1
ATOM 1631 O O . LYS A 1 197 ? -9.830 -5.694 -3.993 1.00 91.62 197 LYS A O 1
ATOM 1636 N N . ASN A 1 198 ? -7.626 -5.392 -4.341 1.00 87.88 198 ASN A N 1
ATOM 1637 C CA . ASN A 1 198 ? -7.237 -6.813 -4.373 1.00 87.88 198 ASN A CA 1
ATOM 1638 C C . ASN A 1 198 ? -6.403 -7.284 -3.159 1.00 87.88 198 ASN A C 1
ATOM 1640 O O . ASN A 1 198 ? -5.735 -8.312 -3.203 1.00 87.88 198 ASN A O 1
ATOM 1644 N N . GLN A 1 199 ? -6.432 -6.539 -2.053 1.00 84.25 199 GLN A N 1
ATOM 1645 C CA . GLN A 1 199 ? -5.689 -6.844 -0.823 1.00 84.25 199 GLN A CA 1
ATOM 1646 C C . GLN A 1 199 ? -6.101 -8.175 -0.153 1.00 84.25 199 GLN A C 1
ATOM 1648 O O . GLN A 1 199 ? -7.300 -8.454 0.005 1.00 84.25 199 GLN A O 1
ATOM 1653 N N . PRO A 1 200 ? -5.133 -8.959 0.360 1.00 83.62 200 PRO A N 1
ATOM 1654 C CA . PRO A 1 200 ? -5.413 -10.158 1.136 1.00 83.62 200 PRO A CA 1
ATOM 1655 C C . PRO A 1 200 ? -5.960 -9.789 2.526 1.00 83.62 200 PRO A C 1
ATOM 1657 O O . PRO A 1 200 ? -5.913 -8.639 2.972 1.00 83.62 200 PRO A O 1
ATOM 1660 N N . LYS A 1 201 ? -6.499 -10.779 3.249 1.00 82.62 201 LYS A N 1
ATOM 1661 C CA . LYS A 1 201 ? -7.100 -10.551 4.579 1.00 82.62 201 LYS A CA 1
ATOM 1662 C C . LYS A 1 201 ? -6.096 -10.050 5.622 1.00 82.62 201 LYS A C 1
ATOM 1664 O O . LYS A 1 201 ? -6.495 -9.290 6.496 1.00 82.62 201 LYS A O 1
ATOM 1669 N N . SER A 1 202 ? -4.833 -10.457 5.515 1.00 79.44 202 SER A N 1
ATOM 1670 C CA . SER A 1 202 ? -3.801 -10.251 6.538 1.00 79.44 202 SER A CA 1
ATOM 1671 C C . SER A 1 202 ? -2.830 -9.104 6.247 1.00 79.44 202 SER A C 1
ATOM 1673 O O . SER A 1 202 ? -2.191 -8.622 7.175 1.00 79.44 202 SER A O 1
ATOM 1675 N N . LYS A 1 203 ? -2.722 -8.627 4.998 1.00 86.50 203 LYS A N 1
ATOM 1676 C CA . LYS A 1 203 ? -1.774 -7.566 4.605 1.00 86.50 203 LYS A CA 1
ATOM 1677 C C . LYS A 1 203 ? -2.497 -6.359 4.024 1.00 86.50 203 LYS A C 1
ATOM 1679 O O . LYS A 1 203 ? -3.483 -6.519 3.305 1.00 86.50 203 LYS A O 1
ATOM 1684 N N . SER A 1 204 ? -2.043 -5.159 4.373 1.00 92.44 204 SER A N 1
ATOM 1685 C CA . SER A 1 204 ? -2.625 -3.898 3.906 1.00 92.44 204 SER A CA 1
ATOM 1686 C C . SER A 1 204 ? -2.044 -3.441 2.573 1.00 92.44 204 SER A C 1
ATOM 1688 O O . SER A 1 204 ? -0.934 -3.836 2.231 1.00 92.44 204 SER A O 1
ATOM 1690 N N . PRO A 1 205 ? -2.745 -2.574 1.823 1.00 94.12 205 PRO A N 1
ATOM 1691 C CA . PRO A 1 205 ? -2.165 -1.928 0.652 1.00 94.12 205 PRO A CA 1
ATOM 1692 C C . PRO A 1 205 ? -0.875 -1.177 0.998 1.00 94.12 205 PRO A C 1
ATOM 1694 O O . PRO A 1 205 ? 0.079 -1.235 0.233 1.00 94.12 205 PRO A O 1
ATOM 1697 N N . TYR A 1 206 ? -0.824 -0.531 2.166 1.00 93.94 206 TYR A N 1
ATOM 1698 C CA . TYR A 1 206 ? 0.360 0.151 2.673 1.00 93.94 206 TYR A CA 1
ATOM 1699 C C . TYR A 1 206 ? 1.529 -0.812 2.850 1.00 93.94 206 TYR A C 1
ATOM 1701 O O . TYR A 1 206 ? 2.583 -0.555 2.276 1.00 93.94 206 TYR A O 1
ATOM 1709 N N . PHE A 1 207 ? 1.304 -1.948 3.517 1.00 89.94 207 PHE A N 1
ATOM 1710 C CA . PHE A 1 207 ? 2.298 -3.009 3.646 1.00 89.94 207 PHE A CA 1
ATOM 1711 C C . PHE A 1 207 ? 2.780 -3.483 2.278 1.00 89.94 207 PHE A C 1
ATOM 1713 O O . PHE A 1 207 ? 3.963 -3.432 1.990 1.00 89.94 207 PHE A O 1
ATOM 1720 N N . MET A 1 208 ? 1.862 -3.861 1.388 1.00 88.25 208 MET A N 1
ATOM 1721 C CA . MET A 1 208 ? 2.192 -4.459 0.090 1.00 88.25 208 MET A CA 1
ATOM 1722 C C . MET A 1 208 ? 3.008 -3.517 -0.805 1.00 88.25 208 MET A C 1
ATOM 1724 O O . MET A 1 208 ? 3.994 -3.928 -1.413 1.00 88.25 208 MET A O 1
ATOM 1728 N N . VAL A 1 209 ? 2.627 -2.236 -0.868 1.00 88.81 209 VAL A N 1
ATOM 1729 C CA . VAL A 1 209 ? 3.394 -1.214 -1.599 1.00 88.81 209 VAL A CA 1
ATOM 1730 C C . VAL A 1 209 ? 4.766 -1.026 -0.968 1.00 88.81 209 VAL A C 1
ATOM 1732 O O . VAL A 1 209 ? 5.771 -0.980 -1.673 1.00 88.81 209 VAL A O 1
ATOM 1735 N N . ASN A 1 210 ? 4.811 -0.936 0.357 1.00 83.81 210 ASN A N 1
ATOM 1736 C CA . ASN A 1 210 ? 6.045 -0.731 1.085 1.00 83.81 210 ASN A CA 1
ATOM 1737 C C . ASN A 1 210 ? 7.018 -1.902 0.912 1.00 83.81 210 ASN A C 1
ATOM 1739 O O . ASN A 1 210 ? 8.197 -1.677 0.642 1.00 83.81 210 ASN A O 1
ATOM 1743 N N . THR A 1 211 ? 6.519 -3.137 0.964 1.00 79.81 211 THR A N 1
ATOM 1744 C CA . THR A 1 211 ? 7.288 -4.347 0.689 1.00 79.81 211 THR A CA 1
ATOM 1745 C C . THR A 1 211 ? 7.933 -4.271 -0.690 1.00 79.81 211 THR A C 1
ATOM 1747 O O . THR A 1 211 ? 9.142 -4.440 -0.787 1.00 79.81 211 THR A O 1
ATOM 1750 N N . LEU A 1 212 ? 7.191 -3.921 -1.747 1.00 79.56 212 LEU A N 1
ATOM 1751 C CA . LEU A 1 212 ? 7.787 -3.817 -3.085 1.00 79.56 212 LEU A CA 1
ATOM 1752 C C . LEU A 1 212 ? 8.841 -2.708 -3.202 1.00 79.56 212 LEU A C 1
ATOM 1754 O O . LEU A 1 212 ? 9.842 -2.873 -3.893 1.00 79.56 212 LEU A O 1
ATOM 1758 N N . LEU A 1 213 ? 8.625 -1.568 -2.548 1.00 77.81 213 LEU A N 1
ATOM 1759 C CA . LEU A 1 213 ? 9.498 -0.400 -2.706 1.00 77.81 213 LEU A CA 1
ATOM 1760 C C . LEU A 1 213 ? 10.731 -0.404 -1.806 1.00 77.81 213 LEU A C 1
ATOM 1762 O O . LEU A 1 213 ? 11.662 0.359 -2.065 1.00 77.81 213 LEU A O 1
ATOM 1766 N N . THR A 1 214 ? 10.743 -1.222 -0.754 1.00 70.94 214 THR A N 1
ATOM 1767 C CA . THR A 1 214 ? 11.829 -1.230 0.237 1.00 70.94 214 THR A CA 1
ATOM 1768 C C . THR A 1 214 ? 12.519 -2.567 0.410 1.00 70.94 214 THR A C 1
ATOM 1770 O O . THR A 1 214 ? 13.664 -2.573 0.873 1.00 70.94 214 THR A O 1
ATOM 1773 N N . ALA A 1 215 ? 11.866 -3.683 0.069 1.00 64.31 215 ALA A N 1
ATOM 1774 C CA . ALA A 1 215 ? 12.452 -4.989 0.305 1.00 64.31 215 ALA A CA 1
ATOM 1775 C C . ALA A 1 215 ? 13.734 -5.140 -0.509 1.00 64.31 215 ALA A C 1
ATOM 1777 O O . ALA A 1 215 ? 13.765 -4.968 -1.725 1.00 64.31 215 ALA A O 1
ATOM 1778 N N . ARG A 1 216 ? 14.800 -5.493 0.199 1.00 59.31 216 ARG A N 1
ATOM 1779 C CA . ARG A 1 216 ? 16.079 -5.881 -0.378 1.00 59.31 216 ARG A CA 1
ATOM 1780 C C . ARG A 1 216 ? 16.112 -7.395 -0.449 1.00 59.31 216 ARG A C 1
ATOM 1782 O O . ARG A 1 216 ? 16.772 -8.031 0.366 1.00 59.31 216 ARG A O 1
ATOM 1789 N N . VAL A 1 217 ? 15.356 -7.982 -1.367 1.00 56.72 217 VAL A N 1
ATOM 1790 C CA . VAL A 1 217 ? 15.329 -9.444 -1.452 1.00 56.72 217 VAL A CA 1
ATOM 1791 C C . VAL A 1 217 ? 16.588 -9.914 -2.196 1.00 56.72 217 VAL A C 1
ATOM 1793 O O . VAL A 1 217 ? 16.901 -9.380 -3.267 1.00 56.72 217 VAL A O 1
ATOM 1796 N N . PRO A 1 218 ? 17.340 -10.876 -1.636 1.00 51.56 218 PRO A N 1
ATOM 1797 C CA . PRO A 1 218 ?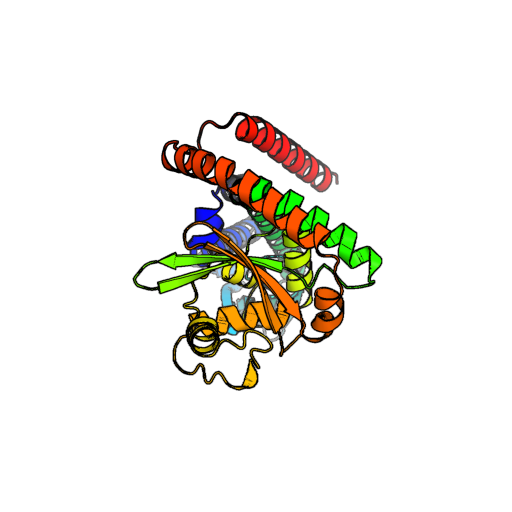 18.434 -11.532 -2.324 1.00 51.56 218 PRO A CA 1
ATOM 1798 C C . PRO A 1 218 ? 17.895 -12.238 -3.561 1.00 51.56 218 PRO A C 1
ATOM 1800 O O . PRO A 1 218 ? 17.012 -13.095 -3.502 1.00 51.56 218 PRO A O 1
ATOM 1803 N N . ASP A 1 219 ? 18.458 -11.871 -4.698 1.00 50.41 219 ASP A N 1
ATOM 1804 C CA . ASP A 1 219 ? 18.049 -12.375 -5.996 1.00 50.41 219 ASP A CA 1
ATOM 1805 C C . ASP A 1 219 ? 18.597 -13.793 -6.255 1.00 50.41 219 ASP A C 1
ATOM 1807 O O . ASP A 1 219 ? 19.475 -14.026 -7.090 1.00 50.41 219 ASP A O 1
ATOM 1811 N N . ILE A 1 220 ? 18.091 -14.766 -5.495 1.00 45.38 220 ILE A N 1
ATOM 1812 C CA . ILE A 1 220 ? 18.459 -16.184 -5.626 1.00 45.38 220 ILE A CA 1
ATOM 1813 C C . ILE A 1 220 ? 18.005 -16.730 -7.000 1.00 45.38 220 ILE A C 1
ATOM 1815 O O . ILE A 1 220 ? 18.598 -17.675 -7.530 1.00 45.38 220 ILE A O 1
ATOM 1819 N N . ALA A 1 221 ? 16.988 -16.112 -7.614 1.00 42.38 221 ALA A N 1
ATOM 1820 C CA . ALA A 1 221 ? 16.473 -16.459 -8.936 1.00 42.38 221 ALA A CA 1
ATOM 1821 C C . ALA A 1 221 ? 17.449 -16.067 -10.064 1.00 42.38 221 ALA A C 1
ATOM 1823 O O . ALA A 1 221 ? 17.769 -16.893 -10.924 1.00 42.38 221 ALA A O 1
ATOM 1824 N N . THR A 1 222 ? 18.015 -14.860 -10.022 1.00 43.75 222 THR A N 1
ATOM 1825 C CA . THR A 1 222 ? 18.968 -14.387 -11.034 1.00 43.75 222 THR A CA 1
ATOM 1826 C C . THR A 1 222 ? 20.375 -14.933 -10.814 1.00 43.75 222 THR A C 1
ATOM 1828 O O . THR A 1 222 ? 21.095 -15.155 -11.787 1.00 43.75 222 THR A O 1
ATOM 1831 N N . GLU A 1 223 ? 20.770 -15.253 -9.574 1.00 38.12 223 GLU A N 1
ATOM 1832 C CA . GLU A 1 223 ? 22.055 -15.918 -9.311 1.00 38.12 223 GLU A CA 1
ATOM 1833 C C . GLU A 1 223 ? 22.125 -17.324 -9.946 1.00 38.12 223 GLU A C 1
ATOM 1835 O O . GLU A 1 223 ? 23.172 -17.732 -10.462 1.00 38.12 223 GLU A O 1
ATOM 1840 N N . LYS A 1 224 ? 21.000 -18.056 -9.986 1.00 37.00 224 LYS A N 1
ATOM 1841 C CA . LYS A 1 224 ? 20.890 -19.325 -10.729 1.00 37.00 224 LYS A CA 1
ATOM 1842 C C . LYS A 1 224 ? 20.735 -19.121 -12.241 1.00 37.00 224 LYS A C 1
ATOM 1844 O O . LYS A 1 224 ? 21.328 -19.886 -13.001 1.00 37.00 224 LYS A O 1
ATOM 1849 N N . ALA A 1 225 ? 19.991 -18.106 -12.687 1.00 38.72 225 ALA A N 1
ATOM 1850 C CA . ALA A 1 225 ? 19.748 -17.848 -14.111 1.00 38.72 225 ALA A CA 1
ATOM 1851 C C . ALA A 1 225 ? 20.997 -17.340 -14.865 1.00 38.72 225 ALA A C 1
ATOM 1853 O O . ALA A 1 225 ? 21.261 -17.776 -15.987 1.00 38.72 225 ALA A O 1
ATOM 1854 N N . LEU A 1 226 ? 21.824 -16.492 -14.242 1.00 36.69 226 LEU A N 1
ATOM 1855 C CA . LEU A 1 226 ? 23.046 -15.947 -14.855 1.00 36.69 226 LEU A CA 1
ATOM 1856 C C . LEU A 1 226 ? 24.181 -16.964 -14.986 1.00 36.69 226 LEU A C 1
ATOM 1858 O O . LEU A 1 226 ? 25.001 -16.842 -15.892 1.00 36.69 226 LEU A O 1
ATOM 1862 N N . LYS A 1 227 ? 24.221 -18.004 -14.143 1.00 37.41 227 LYS A N 1
ATOM 1863 C CA . LYS A 1 227 ? 25.170 -19.116 -14.334 1.00 37.41 227 LYS A CA 1
ATOM 1864 C C . LYS A 1 227 ? 24.858 -19.952 -15.581 1.00 37.41 227 LYS A C 1
ATOM 1866 O O . LYS A 1 227 ? 25.746 -20.647 -16.062 1.00 37.41 227 LYS A O 1
ATOM 1871 N N . ASN A 1 228 ? 23.637 -19.860 -16.117 1.00 35.41 228 ASN A N 1
ATOM 1872 C CA . ASN A 1 228 ? 23.139 -20.739 -17.175 1.00 35.41 228 ASN A CA 1
ATOM 1873 C C . ASN A 1 228 ? 22.801 -20.032 -18.507 1.00 35.41 228 ASN A C 1
ATOM 1875 O O . ASN A 1 228 ? 22.259 -20.690 -19.390 1.00 35.41 228 ASN A O 1
ATOM 1879 N N . ASN A 1 229 ? 23.109 -18.737 -18.691 1.00 35.38 229 ASN A N 1
ATOM 1880 C CA . ASN A 1 229 ? 22.891 -17.964 -19.938 1.00 35.38 229 ASN A CA 1
ATOM 1881 C C . ASN A 1 229 ? 21.467 -18.004 -20.551 1.00 35.38 229 ASN A C 1
ATOM 1883 O O . ASN A 1 229 ? 21.267 -17.517 -21.660 1.00 35.38 229 ASN A O 1
ATOM 1887 N N . ASN A 1 230 ? 20.462 -18.521 -19.843 1.00 33.88 230 ASN A N 1
ATOM 1888 C CA . ASN A 1 230 ? 19.080 -18.623 -20.312 1.00 33.88 230 ASN A CA 1
ATOM 1889 C C . ASN A 1 230 ? 18.179 -17.759 -19.421 1.00 33.88 230 ASN A C 1
ATOM 1891 O O . ASN A 1 230 ? 17.536 -18.254 -18.502 1.00 33.88 230 ASN A O 1
ATOM 1895 N N . ILE A 1 231 ? 18.127 -16.454 -19.709 1.00 33.53 231 ILE A N 1
ATOM 1896 C CA . ILE A 1 231 ? 17.305 -15.443 -18.999 1.00 33.53 231 ILE A CA 1
ATOM 1897 C C . ILE A 1 231 ? 15.863 -15.431 -19.546 1.00 33.53 231 ILE A C 1
ATOM 1899 O O . ILE A 1 231 ? 15.117 -14.471 -19.427 1.00 33.53 231 ILE A O 1
ATOM 1903 N N . ALA A 1 232 ? 15.462 -16.498 -20.230 1.00 38.06 232 ALA A N 1
ATOM 1904 C CA . ALA A 1 232 ? 14.259 -16.461 -21.031 1.00 38.06 232 ALA A CA 1
ATOM 1905 C C . ALA A 1 232 ? 12.992 -16.610 -20.178 1.00 38.06 232 ALA A C 1
ATOM 1907 O O . ALA A 1 232 ? 12.071 -15.820 -20.314 1.00 38.06 232 ALA A O 1
ATOM 1908 N N . ASN A 1 233 ? 12.958 -17.579 -19.270 1.00 37.94 233 ASN A N 1
ATOM 1909 C CA . ASN A 1 233 ? 11.799 -17.856 -18.434 1.00 37.94 233 ASN A CA 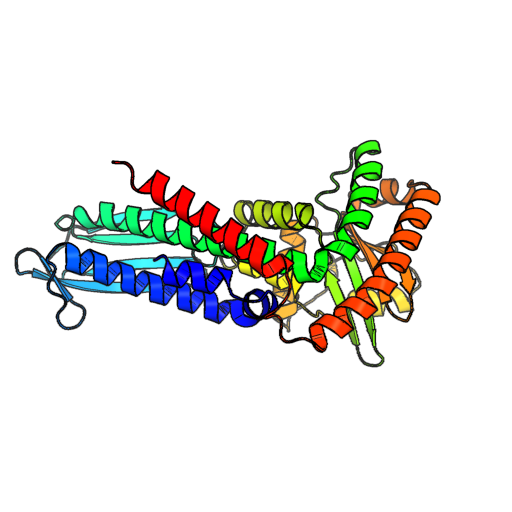1
ATOM 1910 C C . ASN A 1 233 ? 12.321 -18.299 -17.070 1.00 37.94 233 ASN A C 1
ATOM 1912 O O . ASN A 1 233 ? 13.050 -19.290 -16.997 1.00 37.94 233 ASN A O 1
ATOM 1916 N N . ILE A 1 234 ? 11.961 -17.589 -16.006 1.00 37.41 234 ILE A N 1
ATOM 1917 C CA . ILE A 1 234 ? 12.103 -18.119 -14.653 1.00 37.41 234 ILE A CA 1
ATOM 1918 C C . ILE A 1 234 ? 10.713 -18.634 -14.275 1.00 37.41 234 ILE A C 1
ATOM 1920 O O . ILE A 1 234 ? 9.869 -17.822 -13.909 1.00 37.41 234 ILE A O 1
ATOM 1924 N N . PRO A 1 235 ? 10.425 -19.941 -14.407 1.00 33.69 235 PRO A N 1
ATOM 1925 C CA . PRO A 1 235 ? 9.186 -20.491 -13.875 1.00 33.69 235 PRO A CA 1
ATOM 1926 C C . PRO A 1 235 ? 9.224 -20.346 -12.350 1.00 33.69 235 PRO A C 1
ATOM 1928 O O . PRO A 1 235 ? 10.072 -20.932 -11.671 1.00 33.69 235 PRO A O 1
ATOM 1931 N N . PHE A 1 236 ? 8.330 -19.528 -11.797 1.00 37.50 236 PHE A N 1
ATOM 1932 C CA . PHE A 1 236 ? 8.293 -19.257 -10.355 1.00 37.50 236 PHE A CA 1
ATOM 1933 C C . PHE A 1 236 ? 7.767 -20.457 -9.545 1.00 37.50 236 PHE A C 1
ATOM 1935 O O . PHE A 1 236 ? 7.853 -20.457 -8.317 1.00 37.50 236 PHE A O 1
ATOM 1942 N N . SER A 1 237 ? 7.273 -21.505 -10.214 1.00 29.12 237 SER A N 1
ATOM 1943 C CA . SER A 1 237 ? 6.759 -22.741 -9.610 1.00 29.12 237 SER A CA 1
ATOM 1944 C C . SER A 1 237 ? 7.802 -23.570 -8.851 1.00 29.12 237 SER A C 1
ATOM 1946 O O . SER A 1 237 ? 7.427 -24.413 -8.039 1.00 29.12 237 SER A O 1
ATOM 1948 N N . ASP A 1 238 ? 9.098 -23.347 -9.090 1.00 28.55 238 ASP A N 1
ATOM 1949 C CA . ASP A 1 238 ? 10.170 -24.205 -8.564 1.00 28.55 238 ASP A CA 1
ATOM 1950 C C . ASP A 1 238 ? 10.804 -23.694 -7.260 1.00 28.55 238 ASP A C 1
ATOM 1952 O O . ASP A 1 238 ? 11.712 -24.328 -6.704 1.00 28.55 238 ASP A O 1
ATOM 1956 N N . PHE A 1 239 ? 10.334 -22.566 -6.723 1.00 36.81 239 PHE A N 1
ATOM 1957 C CA . PHE A 1 239 ? 10.903 -22.013 -5.502 1.00 36.81 239 PHE A CA 1
ATOM 1958 C C . PHE A 1 239 ? 10.181 -22.501 -4.240 1.00 36.81 239 PHE A C 1
ATOM 1960 O O . PHE A 1 239 ? 9.179 -21.949 -3.790 1.00 36.81 239 PHE A O 1
ATOM 1967 N N . ASN A 1 240 ? 10.754 -23.525 -3.605 1.00 30.75 240 ASN A N 1
ATOM 1968 C CA . ASN A 1 240 ? 10.399 -23.940 -2.245 1.00 30.75 240 ASN A CA 1
ATOM 1969 C C . ASN A 1 240 ? 10.944 -22.937 -1.203 1.00 30.75 240 ASN A C 1
ATOM 1971 O O . ASN A 1 240 ? 11.934 -23.214 -0.525 1.00 30.75 240 ASN A O 1
ATOM 1975 N N . TYR A 1 241 ? 10.312 -21.769 -1.060 1.00 41.56 241 TYR A N 1
ATOM 1976 C CA . TYR A 1 241 ? 10.619 -20.803 0.003 1.00 41.56 241 TYR A CA 1
ATOM 1977 C C . TYR A 1 241 ? 9.902 -21.196 1.298 1.00 41.56 241 TYR A C 1
ATOM 1979 O O . TYR A 1 241 ? 8.766 -20.789 1.534 1.00 41.56 241 TYR A O 1
ATOM 1987 N N . LYS A 1 242 ? 10.536 -22.035 2.124 1.00 35.09 242 LYS A N 1
ATOM 1988 C CA . LYS A 1 242 ? 9.950 -22.468 3.403 1.00 35.09 242 LYS A CA 1
ATOM 1989 C C . LYS A 1 242 ? 10.451 -21.737 4.648 1.00 35.09 242 LYS A C 1
ATOM 1991 O O . LYS A 1 242 ? 9.774 -21.860 5.659 1.00 35.09 242 LYS A O 1
ATOM 1996 N N . ASP A 1 243 ? 11.527 -20.948 4.584 1.00 40.41 243 ASP A N 1
ATOM 1997 C CA . ASP A 1 243 ? 12.209 -20.536 5.826 1.00 40.41 243 ASP A CA 1
ATOM 1998 C C . ASP A 1 243 ? 12.424 -19.025 6.065 1.00 40.41 243 ASP A C 1
ATOM 2000 O O . ASP A 1 243 ? 12.835 -18.683 7.167 1.00 40.41 243 ASP A O 1
ATOM 2004 N N . ASP A 1 244 ? 12.056 -18.108 5.155 1.00 54.09 244 ASP A N 1
ATOM 2005 C CA . ASP A 1 244 ? 12.156 -16.652 5.413 1.00 54.09 244 ASP A CA 1
ATOM 2006 C C . ASP A 1 244 ? 10.847 -15.905 5.091 1.00 54.09 244 ASP A C 1
ATOM 2008 O O . ASP A 1 244 ? 10.446 -15.769 3.932 1.00 54.09 244 ASP A O 1
ATOM 2012 N N . ASN A 1 245 ? 10.181 -15.387 6.132 1.00 56.69 245 ASN A N 1
ATOM 2013 C CA . ASN A 1 245 ? 8.897 -14.671 6.032 1.00 56.69 245 ASN A CA 1
ATOM 2014 C C . ASN A 1 245 ? 8.956 -13.428 5.119 1.00 56.69 245 ASN A C 1
ATOM 2016 O O . ASN A 1 245 ? 7.960 -13.087 4.484 1.00 56.69 245 ASN A O 1
ATOM 2020 N N . GLU A 1 246 ? 10.111 -12.761 5.026 1.00 58.75 246 GLU A N 1
ATOM 2021 C CA . GLU A 1 246 ? 10.283 -11.544 4.217 1.00 58.75 246 GLU A CA 1
ATOM 2022 C C . GLU A 1 246 ? 10.171 -11.823 2.710 1.00 58.75 246 GLU A C 1
ATOM 2024 O O . GLU A 1 246 ? 9.576 -11.037 1.971 1.00 58.75 246 GLU A O 1
ATOM 2029 N N . HIS A 1 247 ? 10.672 -12.972 2.247 1.00 66.00 247 HIS A N 1
ATOM 2030 C CA . HIS A 1 247 ? 10.596 -13.358 0.834 1.00 66.00 247 HIS A CA 1
ATOM 2031 C C . HIS A 1 247 ? 9.172 -13.750 0.432 1.00 66.00 247 HIS A C 1
ATOM 2033 O O . HIS A 1 247 ? 8.730 -13.441 -0.675 1.00 66.00 247 HIS A O 1
ATOM 2039 N N . PHE A 1 248 ? 8.436 -14.392 1.344 1.00 70.88 248 PHE A N 1
ATOM 2040 C CA . PHE A 1 248 ? 7.032 -14.732 1.129 1.00 70.88 248 PHE A CA 1
ATOM 2041 C C . PHE A 1 248 ? 6.163 -13.480 0.975 1.00 70.88 248 PHE A C 1
ATOM 2043 O O . PHE A 1 248 ? 5.341 -13.405 0.063 1.00 70.88 248 PHE A O 1
ATOM 2050 N N . ASP A 1 249 ? 6.354 -12.491 1.849 1.00 74.94 249 ASP A N 1
ATOM 2051 C CA . ASP A 1 249 ? 5.587 -11.246 1.821 1.00 74.94 249 ASP A CA 1
ATOM 2052 C C . ASP A 1 249 ? 5.855 -10.434 0.548 1.00 74.94 249 ASP A C 1
ATOM 2054 O O . ASP A 1 249 ? 4.923 -9.880 -0.041 1.00 74.94 249 ASP A O 1
ATOM 2058 N N . PHE A 1 250 ? 7.107 -10.414 0.085 1.00 77.56 250 PHE A N 1
ATOM 2059 C CA . PHE A 1 250 ? 7.466 -9.787 -1.181 1.00 77.56 250 PHE A CA 1
ATOM 2060 C C . PHE A 1 250 ? 6.819 -10.481 -2.382 1.00 77.56 250 PHE A C 1
ATOM 2062 O O . PHE A 1 250 ? 6.161 -9.828 -3.193 1.00 77.56 250 PHE A O 1
ATOM 2069 N N . TRP A 1 251 ? 6.926 -11.809 -2.457 1.00 74.56 251 TRP A N 1
ATOM 2070 C CA . TRP A 1 251 ? 6.287 -12.587 -3.517 1.00 74.56 251 TRP A CA 1
ATOM 2071 C C . TRP A 1 251 ? 4.767 -12.409 -3.526 1.00 74.56 251 TRP A C 1
ATOM 2073 O O . TRP A 1 251 ? 4.161 -12.248 -4.583 1.00 74.56 251 TRP A O 1
ATOM 2083 N N . LEU A 1 252 ? 4.134 -12.404 -2.349 1.00 76.50 252 LEU A N 1
ATOM 2084 C CA . LEU A 1 252 ? 2.695 -12.192 -2.231 1.00 76.50 252 LEU A CA 1
ATOM 2085 C C . LEU A 1 252 ? 2.290 -10.832 -2.814 1.00 76.50 252 LEU A C 1
ATOM 2087 O O . LEU A 1 252 ? 1.255 -10.737 -3.480 1.00 76.50 252 LEU A O 1
ATOM 2091 N N . ALA A 1 253 ? 3.105 -9.800 -2.578 1.00 80.06 253 ALA A N 1
ATOM 2092 C CA . ALA A 1 253 ? 2.918 -8.481 -3.160 1.00 80.06 253 ALA A CA 1
ATOM 2093 C C . ALA A 1 253 ? 2.970 -8.520 -4.691 1.00 80.06 253 ALA A C 1
ATOM 2095 O O . ALA A 1 253 ? 1.989 -8.147 -5.338 1.00 80.06 253 ALA A O 1
ATOM 2096 N N . GLU A 1 254 ? 4.033 -9.068 -5.273 1.00 80.12 254 GLU A N 1
ATOM 2097 C CA . GLU A 1 254 ? 4.152 -9.190 -6.730 1.00 80.12 254 GLU A CA 1
ATOM 2098 C C . GLU A 1 254 ? 3.032 -10.027 -7.348 1.00 80.12 254 GLU A C 1
ATOM 2100 O O . GLU A 1 254 ? 2.380 -9.573 -8.286 1.00 80.12 254 GLU A O 1
ATOM 2105 N N . LYS A 1 255 ? 2.745 -11.211 -6.797 1.00 77.88 255 LYS A N 1
ATOM 2106 C CA . LYS A 1 255 ? 1.696 -12.097 -7.313 1.00 77.88 255 LYS A CA 1
ATOM 2107 C C . LYS A 1 255 ? 0.352 -11.385 -7.401 1.00 77.88 255 LYS A C 1
ATOM 2109 O O . LYS A 1 255 ? -0.360 -11.522 -8.394 1.00 77.88 255 LYS A O 1
ATOM 2114 N N . ILE A 1 256 ? -0.009 -10.636 -6.359 1.00 81.38 256 ILE A N 1
ATOM 2115 C CA . ILE A 1 256 ? -1.251 -9.866 -6.374 1.00 81.38 256 ILE A CA 1
ATOM 2116 C C . ILE A 1 256 ? -1.161 -8.761 -7.423 1.00 81.38 256 ILE A C 1
ATOM 2118 O O . ILE A 1 256 ? -2.087 -8.630 -8.210 1.00 81.38 256 ILE A O 1
ATOM 2122 N N . LEU A 1 257 ? -0.068 -7.997 -7.469 1.00 84.81 257 LEU A N 1
ATOM 2123 C CA . LEU A 1 257 ? 0.086 -6.878 -8.399 1.00 84.81 257 LEU A CA 1
ATOM 2124 C C . LEU A 1 257 ? 0.004 -7.290 -9.871 1.00 84.81 257 LEU A C 1
ATOM 2126 O O . LEU A 1 257 ? -0.632 -6.603 -10.670 1.00 84.81 257 LEU A O 1
ATOM 2130 N N . PHE A 1 258 ? 0.681 -8.377 -10.231 1.00 79.94 258 PHE A N 1
ATOM 2131 C CA . PHE A 1 258 ? 0.780 -8.821 -11.611 1.00 79.94 258 PHE A CA 1
ATOM 2132 C C . PHE A 1 258 ? -0.348 -9.758 -12.020 1.00 79.94 258 PHE A C 1
ATOM 2134 O O . PHE A 1 258 ? -0.533 -9.915 -13.220 1.00 79.94 258 PHE A O 1
ATOM 2141 N N . GLU A 1 259 ? -1.100 -10.354 -11.089 1.00 77.06 259 GLU A N 1
ATOM 2142 C CA . GLU A 1 259 ? -2.126 -11.375 -11.377 1.00 7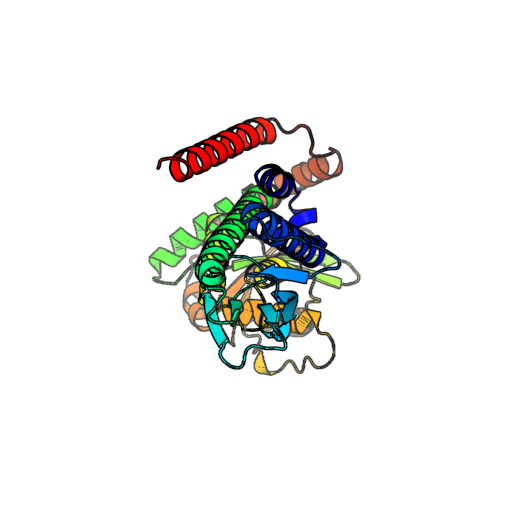7.06 259 GLU A CA 1
ATOM 2143 C C . GLU A 1 259 ? -1.589 -12.565 -12.193 1.00 77.06 259 GLU A C 1
ATOM 2145 O O . GLU A 1 259 ? -2.336 -13.210 -12.925 1.00 77.06 259 GLU A O 1
ATOM 2150 N N . ASP A 1 260 ? -0.288 -12.834 -12.112 1.00 67.88 260 ASP A N 1
ATOM 2151 C CA . ASP A 1 260 ? 0.378 -13.875 -12.888 1.00 67.88 260 ASP A CA 1
ATOM 2152 C C . ASP A 1 260 ? 1.349 -14.647 -11.997 1.00 67.88 260 ASP A C 1
ATOM 2154 O O . ASP A 1 260 ? 1.932 -14.095 -11.061 1.00 67.88 260 ASP A O 1
ATOM 2158 N N . GLU A 1 261 ? 1.481 -15.938 -12.279 1.00 64.44 261 GLU A N 1
ATOM 2159 C CA . GLU A 1 261 ? 2.439 -16.812 -11.607 1.00 64.44 261 GLU A CA 1
ATOM 2160 C C . GLU A 1 261 ? 3.745 -16.900 -12.400 1.00 64.44 261 GLU A C 1
ATOM 2162 O O . GLU A 1 261 ? 4.784 -17.127 -11.795 1.00 64.44 261 GLU A O 1
ATOM 2167 N N . ASP A 1 262 ? 3.725 -16.631 -13.709 1.00 71.12 262 ASP A N 1
ATOM 2168 C CA . ASP A 1 262 ? 4.912 -16.642 -14.560 1.00 71.12 262 ASP A CA 1
ATOM 2169 C C . ASP A 1 262 ? 5.260 -15.219 -15.006 1.00 71.12 262 ASP A C 1
ATOM 2171 O O . ASP A 1 262 ? 4.740 -14.690 -15.993 1.00 71.12 262 ASP A O 1
ATOM 2175 N N . LEU A 1 263 ? 6.180 -14.586 -14.279 1.00 73.38 263 LEU A N 1
ATOM 2176 C CA . LEU A 1 263 ? 6.755 -13.299 -14.665 1.00 73.38 263 LEU A CA 1
ATOM 2177 C C . LEU A 1 263 ? 8.028 -13.497 -15.496 1.00 73.38 263 LEU A C 1
ATOM 2179 O O . LEU A 1 263 ? 8.734 -14.500 -15.406 1.00 73.38 263 LEU A O 1
ATOM 2183 N N . VAL A 1 264 ? 8.348 -12.499 -16.304 1.00 76.19 264 VAL A N 1
ATOM 2184 C CA . VAL A 1 264 ? 9.601 -12.401 -17.043 1.00 76.19 264 VAL A CA 1
ATOM 2185 C C . VAL A 1 264 ? 10.328 -11.155 -16.568 1.00 76.19 264 VAL A C 1
ATOM 2187 O O . VAL A 1 264 ? 9.751 -10.070 -16.489 1.00 76.19 264 VAL A O 1
ATOM 2190 N N . LEU A 1 265 ? 11.612 -11.328 -16.265 1.00 76.56 265 LEU A N 1
ATOM 2191 C CA . LEU A 1 265 ? 12.558 -10.258 -15.982 1.00 76.56 265 LEU A CA 1
ATOM 2192 C C . LEU A 1 265 ? 13.470 -10.113 -17.199 1.00 76.56 265 LEU A C 1
ATOM 2194 O O . LEU A 1 265 ? 14.275 -11.001 -17.476 1.00 76.56 265 LEU A O 1
ATOM 2198 N N . ASN A 1 266 ? 13.360 -9.002 -17.923 1.00 77.94 266 ASN A N 1
ATOM 2199 C CA . ASN A 1 266 ? 14.225 -8.722 -19.065 1.00 77.94 266 ASN A CA 1
ATOM 2200 C C . ASN A 1 266 ? 15.245 -7.633 -18.717 1.00 77.94 266 ASN A C 1
ATOM 2202 O O . ASN A 1 266 ? 14.874 -6.542 -18.276 1.00 77.94 266 ASN A O 1
ATOM 2206 N N . ILE A 1 267 ? 16.529 -7.919 -18.934 1.00 80.19 267 ILE A N 1
ATOM 2207 C CA . ILE A 1 267 ? 17.610 -6.949 -18.747 1.00 80.19 267 ILE A CA 1
ATOM 2208 C C . ILE A 1 267 ? 17.643 -6.035 -19.971 1.00 80.19 267 ILE A C 1
ATOM 2210 O O . ILE A 1 267 ? 17.919 -6.479 -21.081 1.00 80.19 267 ILE A O 1
ATOM 2214 N N . ILE A 1 268 ? 17.407 -4.743 -19.757 1.00 81.38 268 ILE A N 1
ATOM 2215 C CA . ILE A 1 268 ? 17.483 -3.730 -20.813 1.00 81.38 268 ILE A CA 1
ATOM 2216 C C . ILE A 1 268 ? 18.930 -3.290 -21.019 1.00 81.38 268 ILE A C 1
ATOM 2218 O O . ILE A 1 268 ? 19.404 -3.205 -22.147 1.00 81.38 268 ILE A O 1
ATOM 2222 N N . THR A 1 269 ? 19.639 -2.985 -19.930 1.00 81.62 269 THR A N 1
ATOM 2223 C CA . THR A 1 269 ? 21.049 -2.577 -19.979 1.00 81.62 269 THR A CA 1
ATOM 2224 C C . THR A 1 269 ? 21.732 -2.750 -18.630 1.00 81.62 269 THR A C 1
ATOM 2226 O O . THR A 1 269 ? 21.076 -2.926 -17.602 1.00 81.62 269 THR A O 1
ATOM 2229 N N . SER A 1 270 ? 23.059 -2.661 -18.632 1.00 77.50 270 SER A N 1
ATOM 2230 C CA . SER A 1 270 ? 23.893 -2.664 -17.436 1.00 77.50 270 SER A CA 1
ATOM 2231 C C . SER A 1 270 ? 24.819 -1.448 -17.406 1.00 77.50 270 SER A C 1
ATOM 2233 O O . SER A 1 270 ? 25.491 -1.159 -18.396 1.00 77.50 270 SER A O 1
ATOM 2235 N N . HIS A 1 271 ? 24.930 -0.782 -16.258 1.00 70.88 271 HIS A N 1
ATOM 2236 C CA . HIS A 1 271 ? 25.867 0.315 -16.025 1.00 70.88 271 HIS A CA 1
ATOM 2237 C C . HIS A 1 271 ? 26.515 0.189 -14.639 1.00 70.88 271 HIS A C 1
ATOM 2239 O O . HIS A 1 271 ? 25.828 0.239 -13.627 1.00 70.88 271 HIS A O 1
ATOM 2245 N N . LYS A 1 272 ? 27.851 0.065 -14.568 1.00 67.44 272 LYS A N 1
ATOM 2246 C CA . LYS A 1 272 ? 28.637 0.051 -13.308 1.00 67.44 272 LYS A CA 1
ATOM 2247 C C . LYS A 1 272 ? 28.054 -0.858 -12.212 1.00 67.44 272 LYS A C 1
ATOM 2249 O O . LYS A 1 272 ? 27.877 -0.419 -11.080 1.00 67.44 272 LYS A O 1
ATOM 2254 N N . ASN A 1 273 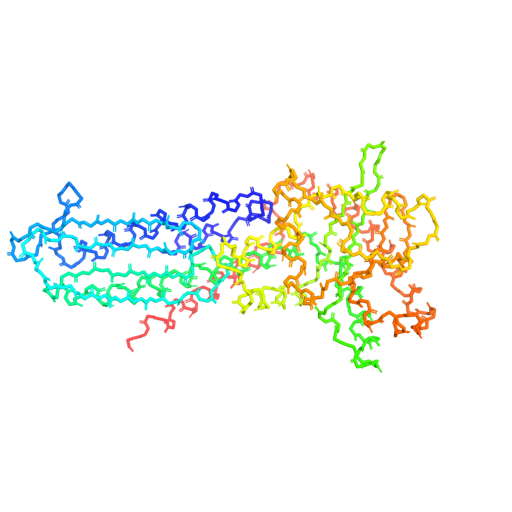? 27.800 -2.121 -12.558 1.00 65.50 273 ASN A N 1
ATOM 2255 C CA . ASN A 1 273 ? 27.227 -3.151 -11.678 1.00 65.50 273 ASN A CA 1
ATOM 2256 C C . ASN A 1 273 ? 25.749 -2.953 -11.318 1.00 65.50 273 ASN A C 1
ATOM 2258 O O . ASN A 1 273 ? 25.247 -3.622 -10.422 1.00 65.50 273 ASN A O 1
ATOM 2262 N N . GLN A 1 274 ? 25.045 -2.066 -12.015 1.00 68.81 274 GLN A N 1
ATOM 2263 C CA . GLN A 1 274 ? 23.599 -1.948 -11.920 1.00 68.81 274 GLN A CA 1
ATOM 2264 C C . GLN A 1 274 ? 22.945 -2.382 -13.219 1.00 68.81 274 GLN A C 1
ATOM 2266 O O . GLN A 1 274 ? 23.474 -2.111 -14.296 1.00 68.81 274 GLN A O 1
ATOM 2271 N N . TYR A 1 275 ? 21.796 -3.030 -13.115 1.00 75.56 275 TYR A N 1
ATOM 2272 C CA . TYR A 1 275 ? 21.017 -3.505 -14.248 1.00 75.56 275 TYR A CA 1
ATOM 2273 C C . TYR A 1 275 ? 19.690 -2.769 -14.260 1.00 75.56 275 TYR A C 1
ATOM 2275 O O . TYR A 1 275 ? 18.982 -2.775 -13.255 1.00 75.56 275 TYR A O 1
ATOM 2283 N N . LEU A 1 276 ? 19.367 -2.135 -15.385 1.00 78.88 276 LEU A N 1
ATOM 2284 C CA . LEU A 1 276 ? 18.001 -1.707 -15.638 1.00 78.88 276 LEU A CA 1
ATOM 2285 C C . LEU A 1 276 ? 17.242 -2.911 -16.174 1.00 78.88 276 LEU A C 1
ATOM 2287 O O . LEU A 1 276 ? 17.571 -3.444 -17.236 1.00 78.88 276 LEU A O 1
ATOM 2291 N N . GLU A 1 277 ? 16.216 -3.304 -15.443 1.00 81.69 277 GLU A N 1
ATOM 2292 C CA . GLU A 1 277 ? 15.404 -4.467 -15.741 1.00 81.69 277 GLU A CA 1
ATOM 2293 C C . GLU A 1 277 ? 13.940 -4.039 -15.883 1.00 81.69 277 GLU A C 1
ATOM 2295 O O . GLU A 1 277 ? 13.488 -3.070 -15.264 1.00 81.69 277 GLU A O 1
ATOM 2300 N N . ILE A 1 278 ? 13.190 -4.761 -16.710 1.00 83.38 278 ILE A N 1
ATOM 2301 C CA . ILE A 1 278 ? 11.736 -4.640 -16.793 1.00 83.38 278 ILE A CA 1
ATOM 2302 C C . ILE A 1 278 ? 11.092 -5.979 -16.445 1.00 83.38 278 ILE A C 1
ATOM 2304 O O . ILE A 1 278 ? 11.499 -7.023 -16.952 1.00 83.38 278 ILE A O 1
ATOM 2308 N N . ILE A 1 279 ? 10.097 -5.921 -15.565 1.00 83.38 279 ILE A N 1
ATOM 2309 C CA . ILE A 1 279 ? 9.322 -7.052 -15.061 1.00 83.38 279 ILE A CA 1
ATOM 2310 C C . ILE A 1 279 ? 7.923 -6.975 -15.658 1.00 83.38 279 ILE A C 1
ATOM 2312 O O . ILE A 1 279 ? 7.279 -5.921 -15.596 1.00 83.38 279 ILE A O 1
ATOM 2316 N N . TYR A 1 280 ? 7.464 -8.079 -16.241 1.00 83.81 280 TYR A N 1
ATOM 2317 C CA . TYR A 1 280 ? 6.153 -8.179 -16.879 1.00 83.81 280 TYR A CA 1
ATOM 2318 C C . TYR A 1 280 ? 5.651 -9.640 -16.935 1.00 83.81 280 TYR A C 1
ATOM 2320 O O . TYR A 1 280 ? 6.460 -10.560 -16.858 1.00 83.81 280 TYR A O 1
ATOM 2328 N N . PRO A 1 281 ? 4.335 -9.886 -17.079 1.00 83.81 281 PRO A N 1
ATOM 2329 C CA . PRO A 1 281 ? 3.765 -11.218 -17.300 1.00 83.81 281 PRO A CA 1
ATOM 2330 C C . PRO A 1 281 ? 4.351 -11.934 -18.519 1.00 83.81 281 PRO A C 1
ATOM 2332 O O . PRO A 1 281 ? 4.439 -11.339 -19.591 1.00 83.81 281 PRO A O 1
ATOM 2335 N N . ASN A 1 282 ? 4.656 -13.230 -18.425 1.00 81.69 282 ASN A N 1
ATOM 2336 C CA . ASN A 1 282 ? 5.212 -14.009 -19.541 1.00 81.69 282 ASN A CA 1
ATOM 2337 C C . ASN A 1 282 ? 4.336 -13.973 -20.807 1.00 81.69 282 ASN A C 1
ATOM 2339 O O . ASN A 1 282 ? 4.845 -14.012 -21.925 1.00 81.69 282 ASN A O 1
ATOM 2343 N N . SER A 1 283 ? 3.022 -13.797 -20.650 1.00 84.19 283 SER A N 1
ATOM 2344 C CA . SER A 1 283 ? 2.091 -13.584 -21.767 1.00 84.19 283 SER A CA 1
ATOM 2345 C C . SER A 1 283 ? 2.420 -12.370 -22.652 1.00 84.19 283 SER A C 1
ATOM 2347 O O . SER A 1 283 ? 1.975 -12.321 -23.795 1.00 84.19 283 SER A O 1
ATOM 2349 N N . PHE A 1 284 ? 3.210 -11.403 -22.174 1.00 86.00 284 PHE A N 1
ATOM 2350 C CA . PHE A 1 284 ? 3.617 -10.219 -22.945 1.00 86.00 284 PHE A CA 1
ATOM 2351 C C . PHE A 1 284 ? 4.960 -10.386 -23.663 1.00 86.00 284 PHE A C 1
ATOM 2353 O O . PHE A 1 284 ? 5.376 -9.496 -24.403 1.00 86.00 284 PHE A O 1
ATOM 2360 N N . ARG A 1 285 ? 5.643 -11.515 -23.465 1.00 86.31 285 ARG A N 1
ATOM 2361 C CA . ARG A 1 285 ? 7.008 -11.751 -23.938 1.00 86.31 285 ARG A CA 1
ATOM 2362 C C . ARG A 1 285 ? 7.193 -11.558 -25.434 1.00 86.31 285 ARG A C 1
ATOM 2364 O O . ARG A 1 285 ? 8.049 -10.778 -25.827 1.00 86.31 285 ARG A O 1
ATOM 2371 N N . GLU A 1 286 ? 6.364 -12.200 -26.254 1.00 85.94 286 GLU A N 1
ATOM 2372 C CA . GLU A 1 286 ? 6.464 -12.091 -27.717 1.00 85.94 286 GLU A CA 1
ATOM 2373 C C . GLU A 1 286 ? 6.338 -10.641 -28.191 1.00 85.94 286 GLU A C 1
ATOM 2375 O O . GLU A 1 286 ? 7.017 -10.209 -29.120 1.00 85.94 286 GLU A O 1
ATOM 2380 N N . ALA A 1 287 ? 5.490 -9.864 -27.523 1.00 85.81 287 ALA A N 1
ATOM 2381 C CA . ALA A 1 287 ? 5.280 -8.479 -27.881 1.00 85.81 287 ALA A CA 1
ATOM 2382 C C . ALA A 1 287 ? 6.444 -7.584 -27.420 1.00 85.81 287 ALA A C 1
ATOM 2384 O O . ALA A 1 287 ? 6.834 -6.684 -28.161 1.00 85.81 287 ALA A O 1
ATOM 2385 N N . PHE A 1 288 ? 7.068 -7.872 -26.272 1.00 84.00 288 PHE A N 1
ATOM 2386 C CA . PHE A 1 288 ? 8.334 -7.240 -25.884 1.00 84.00 288 PHE A CA 1
ATOM 2387 C C . PHE A 1 288 ? 9.477 -7.599 -26.840 1.00 84.00 288 PHE A C 1
ATOM 2389 O O . PHE A 1 288 ? 10.201 -6.703 -27.265 1.00 84.00 288 PHE A O 1
ATOM 2396 N N . ASP A 1 289 ? 9.594 -8.862 -27.249 1.00 83.88 289 ASP A N 1
ATOM 2397 C CA . ASP A 1 289 ? 10.595 -9.315 -28.226 1.00 83.88 289 ASP A CA 1
ATOM 2398 C C . ASP A 1 289 ? 10.397 -8.660 -29.609 1.00 83.88 289 ASP A C 1
ATOM 2400 O O . ASP A 1 289 ? 11.343 -8.532 -30.387 1.00 83.88 289 ASP A O 1
ATOM 2404 N N . SER A 1 290 ? 9.174 -8.207 -29.910 1.00 84.62 290 SER A N 1
ATOM 2405 C CA . SER A 1 290 ? 8.836 -7.490 -31.144 1.00 84.62 290 SER A CA 1
ATOM 2406 C C . SER A 1 290 ? 9.111 -5.980 -31.108 1.00 84.62 290 SER A C 1
ATOM 2408 O O . SER A 1 290 ? 8.997 -5.318 -32.145 1.00 84.62 290 SER A O 1
ATOM 2410 N N . LEU A 1 291 ? 9.462 -5.411 -29.946 1.00 84.25 291 LEU A N 1
ATOM 2411 C CA . LEU A 1 291 ? 9.723 -3.976 -29.832 1.00 84.25 291 LEU A CA 1
ATOM 2412 C C . LEU A 1 291 ? 10.961 -3.579 -30.653 1.00 84.25 291 LEU A C 1
ATOM 2414 O O . LEU A 1 291 ? 11.977 -4.280 -30.643 1.00 84.25 291 LEU A O 1
ATOM 2418 N N . PRO A 1 292 ? 10.914 -2.438 -31.365 1.00 84.25 292 PRO A N 1
ATOM 2419 C CA . PRO A 1 292 ? 12.019 -2.014 -32.211 1.00 84.25 292 PRO A CA 1
ATOM 2420 C C . PRO A 1 292 ? 13.259 -1.708 -31.369 1.00 84.25 292 PRO A C 1
ATOM 2422 O O . PRO A 1 292 ? 13.164 -1.190 -30.259 1.00 84.25 292 PRO A O 1
ATOM 2425 N N . LYS A 1 293 ? 14.450 -1.947 -31.921 1.00 85.50 293 LYS A N 1
ATOM 2426 C CA . LYS A 1 293 ? 15.714 -1.647 -31.231 1.00 85.50 293 LYS A CA 1
ATOM 2427 C C . LYS A 1 293 ? 15.787 -0.195 -30.725 1.00 85.50 293 LYS A C 1
ATOM 2429 O O . LYS A 1 293 ? 16.220 0.035 -29.601 1.00 85.50 293 LYS A O 1
ATOM 2434 N N . ASP A 1 294 ? 15.278 0.757 -31.506 1.00 83.81 294 ASP A N 1
ATOM 2435 C CA . ASP A 1 294 ? 15.264 2.185 -31.161 1.00 83.81 294 ASP A CA 1
ATOM 2436 C C . ASP A 1 294 ? 14.491 2.493 -29.863 1.00 83.81 294 ASP A C 1
ATOM 2438 O O . ASP A 1 294 ? 14.797 3.467 -29.169 1.00 83.81 294 ASP A O 1
ATOM 2442 N N . PHE A 1 295 ? 13.508 1.660 -29.498 1.00 85.56 295 PHE A N 1
ATOM 2443 C CA . PHE A 1 295 ? 12.819 1.753 -28.210 1.00 85.56 295 PHE A CA 1
ATOM 2444 C C . PHE A 1 295 ? 13.775 1.452 -27.052 1.00 85.56 295 PHE A C 1
ATOM 2446 O O . PHE A 1 295 ? 13.878 2.248 -26.113 1.00 85.56 295 PHE A O 1
ATOM 2453 N N . TYR A 1 296 ? 14.506 0.337 -27.140 1.00 83.94 296 TYR A N 1
ATOM 2454 C CA . TYR A 1 296 ? 15.503 -0.037 -26.140 1.00 83.94 296 TYR A CA 1
ATOM 2455 C C . TYR A 1 296 ? 16.611 1.010 -26.069 1.00 83.94 296 TYR A C 1
ATOM 2457 O O . TYR A 1 296 ? 16.906 1.496 -24.980 1.00 83.94 296 TYR A O 1
ATOM 2465 N N . ASP A 1 297 ? 17.136 1.456 -27.211 1.00 85.38 297 ASP A N 1
ATOM 2466 C CA . ASP A 1 297 ? 18.159 2.504 -27.262 1.00 85.38 297 ASP A CA 1
ATOM 2467 C C . ASP A 1 297 ? 17.661 3.808 -26.599 1.00 85.38 297 ASP A C 1
ATOM 2469 O O . ASP A 1 297 ? 18.398 4.454 -25.849 1.00 85.38 297 ASP A O 1
ATOM 2473 N N . SER A 1 298 ? 16.387 4.176 -26.782 1.00 85.75 298 SER A N 1
ATOM 2474 C CA . SER A 1 298 ? 15.777 5.342 -26.123 1.00 85.75 298 SER A CA 1
ATOM 2475 C C . SER A 1 298 ? 15.689 5.186 -24.602 1.00 85.75 298 SER A C 1
ATOM 2477 O O . SER A 1 298 ? 16.010 6.127 -23.869 1.00 85.75 298 SER A O 1
ATOM 2479 N N . ILE A 1 299 ? 15.286 4.010 -24.105 1.00 84.31 299 ILE A N 1
ATOM 2480 C CA . ILE A 1 299 ? 15.247 3.730 -22.663 1.00 84.31 299 ILE A CA 1
ATOM 2481 C C . ILE A 1 299 ? 16.655 3.755 -22.068 1.00 84.31 299 ILE A C 1
ATOM 2483 O O . ILE A 1 299 ? 16.857 4.378 -21.025 1.00 84.31 299 ILE A O 1
ATOM 2487 N N . ILE A 1 300 ? 17.623 3.120 -22.731 1.00 86.50 300 ILE A N 1
ATOM 2488 C CA . ILE A 1 300 ? 19.019 3.049 -22.285 1.00 86.50 300 ILE A CA 1
ATOM 2489 C C . ILE A 1 300 ? 19.605 4.452 -22.168 1.00 86.50 300 ILE A C 1
ATOM 2491 O O . ILE A 1 300 ? 20.066 4.836 -21.093 1.00 86.50 300 ILE A O 1
ATOM 2495 N N . ASN A 1 301 ? 19.506 5.254 -23.230 1.00 84.44 301 ASN A N 1
ATOM 2496 C CA . ASN A 1 301 ? 20.003 6.629 -23.234 1.00 84.44 301 ASN A CA 1
ATOM 2497 C C . ASN A 1 301 ? 19.357 7.466 -22.121 1.00 84.44 301 ASN A C 1
ATOM 2499 O O . ASN A 1 301 ? 20.027 8.249 -21.442 1.00 84.44 301 ASN A O 1
ATOM 2503 N N . GLN A 1 302 ? 18.051 7.290 -21.901 1.00 82.19 302 GLN A N 1
ATOM 2504 C CA . GLN A 1 302 ? 17.338 8.015 -20.858 1.00 82.19 302 GLN A CA 1
ATOM 2505 C C . GLN A 1 302 ? 17.746 7.572 -19.448 1.00 82.19 302 GLN A C 1
ATOM 2507 O O . GLN A 1 302 ? 17.847 8.414 -18.552 1.00 82.19 302 GLN A O 1
ATOM 2512 N N . PHE A 1 303 ? 17.987 6.277 -19.249 1.00 80.25 303 PHE A N 1
ATOM 2513 C CA . PHE A 1 303 ? 18.486 5.718 -17.999 1.00 80.25 303 PHE A CA 1
ATOM 2514 C C . PHE A 1 303 ? 19.889 6.226 -17.680 1.00 80.25 303 PHE A C 1
ATOM 2516 O O . PHE A 1 303 ? 20.098 6.743 -16.588 1.00 80.25 303 PHE A O 1
ATOM 2523 N N . GLU A 1 304 ? 20.823 6.176 -18.629 1.00 79.44 304 GLU A N 1
ATOM 2524 C CA . GLU A 1 304 ? 22.192 6.661 -18.426 1.00 79.44 304 GLU A CA 1
ATOM 2525 C C . GLU A 1 304 ? 22.242 8.165 -18.133 1.00 79.44 304 GLU A C 1
ATOM 2527 O O . GLU A 1 304 ? 22.960 8.603 -17.226 1.00 79.44 304 GLU A O 1
ATOM 2532 N N . TYR A 1 305 ? 21.436 8.955 -18.852 1.00 76.88 305 TYR A N 1
ATOM 2533 C CA . TYR A 1 305 ? 21.277 10.385 -18.594 1.00 76.88 305 TYR A CA 1
ATOM 2534 C C . TYR A 1 305 ? 20.773 10.636 -17.167 1.00 76.88 305 TYR A C 1
ATOM 2536 O O . TYR A 1 305 ? 21.405 11.359 -16.396 1.00 76.88 305 TYR A O 1
ATOM 2544 N N . ASN A 1 306 ? 19.675 9.977 -16.787 1.00 70.12 306 ASN A N 1
ATOM 2545 C CA . ASN A 1 306 ? 19.078 10.124 -15.462 1.00 70.12 306 ASN A CA 1
ATOM 2546 C C . ASN A 1 306 ? 19.991 9.606 -14.346 1.00 70.12 306 ASN A C 1
ATOM 2548 O O . ASN A 1 306 ? 19.973 10.146 -13.244 1.00 70.12 306 ASN A O 1
ATOM 2552 N N . PHE A 1 307 ? 20.782 8.566 -14.607 1.00 68.19 307 PHE A N 1
ATOM 2553 C CA . PHE A 1 307 ? 21.682 7.967 -13.630 1.00 68.19 307 PHE A CA 1
ATOM 2554 C C . PHE A 1 307 ? 22.808 8.924 -13.226 1.00 68.19 307 PHE A C 1
ATOM 2556 O O . PHE A 1 307 ? 23.184 9.004 -12.052 1.00 68.19 307 PHE A O 1
ATOM 2563 N N . LYS A 1 308 ? 23.324 9.699 -14.187 1.00 63.88 308 LYS A N 1
ATOM 2564 C CA . LYS A 1 308 ? 24.301 10.760 -13.923 1.00 63.88 308 LYS A CA 1
ATOM 2565 C C . LYS A 1 308 ? 23.728 11.807 -12.963 1.00 63.88 308 LYS A C 1
ATOM 2567 O O . LYS A 1 308 ? 24.359 12.098 -11.948 1.00 63.88 308 LYS A O 1
ATOM 2572 N N . ASP A 1 309 ? 22.514 12.279 -13.238 1.00 56.19 309 ASP A N 1
ATOM 2573 C CA . ASP A 1 309 ? 21.813 13.259 -12.400 1.00 56.19 309 ASP A CA 1
ATOM 2574 C C . ASP A 1 309 ? 21.445 12.677 -11.024 1.00 56.19 309 ASP A C 1
ATOM 2576 O O . ASP A 1 309 ? 21.587 13.344 -9.999 1.00 56.19 309 ASP A O 1
ATOM 2580 N N . PHE A 1 310 ? 21.038 11.405 -10.971 1.00 54.06 310 PHE A N 1
ATOM 2581 C CA . PHE A 1 310 ? 20.702 10.696 -9.736 1.00 54.06 310 PHE A CA 1
ATOM 2582 C C . PHE A 1 310 ? 21.908 10.557 -8.800 1.00 54.06 310 PHE A C 1
ATOM 2584 O O . PHE A 1 310 ? 21.770 10.737 -7.592 1.00 54.06 310 PHE A O 1
ATOM 2591 N N . LYS A 1 311 ? 23.112 10.297 -9.325 1.00 53.34 311 LYS A N 1
ATOM 2592 C CA . LYS A 1 311 ? 24.337 10.228 -8.512 1.00 53.34 311 LYS A CA 1
ATOM 2593 C C . LYS A 1 311 ? 24.657 11.563 -7.835 1.00 53.34 311 LYS A C 1
ATOM 2595 O O . LYS A 1 311 ? 25.100 11.576 -6.683 1.00 53.34 311 LYS A O 1
ATOM 2600 N N . ASP A 1 312 ? 24.436 12.668 -8.535 1.00 47.56 312 ASP A N 1
ATOM 2601 C CA . ASP A 1 312 ? 24.640 14.008 -7.989 1.00 47.56 312 ASP A CA 1
ATOM 2602 C C . ASP A 1 312 ? 23.513 14.380 -7.009 1.00 47.56 312 ASP A C 1
ATOM 2604 O O . ASP A 1 312 ? 23.784 14.911 -5.932 1.00 47.56 312 ASP A O 1
ATOM 2608 N N . TYR A 1 313 ? 22.271 13.976 -7.289 1.00 40.66 313 TYR A N 1
ATOM 2609 C CA . TYR A 1 313 ? 21.119 14.148 -6.400 1.00 40.66 313 TYR A CA 1
ATOM 2610 C C . TYR A 1 313 ? 21.230 13.342 -5.094 1.00 40.66 313 TYR A C 1
ATOM 2612 O O . TYR A 1 313 ? 21.040 13.894 -4.013 1.00 40.66 313 TYR A O 1
ATOM 2620 N N . HIS A 1 314 ? 21.619 12.065 -5.153 1.00 43.81 314 HIS A N 1
ATOM 2621 C CA . HIS A 1 314 ? 21.810 11.205 -3.980 1.00 43.81 314 HIS A CA 1
ATOM 2622 C C . HIS A 1 314 ? 22.971 11.691 -3.097 1.00 43.81 314 HIS A C 1
ATOM 2624 O O . HIS A 1 314 ? 22.899 11.608 -1.871 1.00 43.81 314 HIS A O 1
ATOM 2630 N N . LYS A 1 315 ? 24.029 12.265 -3.691 1.00 41.84 315 LYS A N 1
ATOM 2631 C CA . LYS A 1 315 ? 25.066 12.983 -2.931 1.00 41.84 315 LYS A CA 1
ATOM 2632 C C . LYS A 1 315 ? 24.495 14.212 -2.226 1.00 41.84 315 LYS A C 1
ATOM 2634 O O . LYS A 1 315 ? 24.795 14.406 -1.056 1.00 41.84 315 LYS A O 1
ATOM 2639 N N . ILE A 1 316 ? 23.660 15.005 -2.900 1.00 35.94 316 ILE A N 1
ATOM 2640 C CA . ILE A 1 316 ? 23.036 16.204 -2.320 1.00 35.94 316 ILE A CA 1
ATOM 2641 C C . ILE A 1 316 ? 22.057 15.841 -1.193 1.00 35.94 316 ILE A C 1
ATOM 2643 O O . ILE A 1 316 ? 22.112 16.477 -0.144 1.00 35.94 316 ILE A O 1
ATOM 2647 N N . ILE A 1 317 ? 21.209 14.819 -1.358 1.00 35.06 317 ILE A N 1
ATOM 2648 C CA . ILE A 1 317 ? 20.280 14.360 -0.309 1.00 35.06 317 ILE A CA 1
ATOM 2649 C C . ILE A 1 317 ? 21.040 13.797 0.890 1.00 35.06 317 ILE A C 1
ATOM 2651 O O . ILE A 1 317 ? 20.734 14.152 2.022 1.00 35.06 317 ILE A O 1
ATOM 2655 N N . ASN A 1 318 ? 22.059 12.961 0.674 1.00 36.66 318 ASN A N 1
ATOM 2656 C CA . ASN A 1 318 ? 22.835 12.416 1.790 1.00 36.66 318 ASN A CA 1
ATOM 2657 C C . ASN A 1 318 ? 23.711 13.472 2.487 1.00 36.66 318 ASN A C 1
ATOM 2659 O O . ASN A 1 318 ? 24.116 13.268 3.629 1.00 36.66 318 ASN A O 1
ATOM 2663 N N . GLN A 1 319 ? 23.999 14.603 1.833 1.00 37.97 319 GLN A N 1
ATOM 2664 C CA . GLN A 1 319 ? 24.765 15.716 2.408 1.00 37.97 319 GLN A CA 1
ATOM 2665 C C . GLN A 1 319 ? 23.888 16.824 3.013 1.00 37.97 319 GLN A C 1
ATOM 2667 O O . GLN A 1 319 ? 24.383 17.605 3.827 1.00 37.97 319 GLN A O 1
ATOM 2672 N N . LYS A 1 320 ? 22.596 16.906 2.671 1.00 33.56 320 LYS A N 1
ATOM 2673 C CA . LYS A 1 320 ? 21.666 17.903 3.216 1.00 33.56 320 LYS A CA 1
ATOM 2674 C C . LYS A 1 320 ? 20.627 17.242 4.115 1.00 33.56 320 LYS A C 1
ATOM 2676 O O . LYS A 1 320 ? 19.803 16.458 3.660 1.00 33.56 320 LYS A O 1
ATOM 2681 N N . ARG A 1 321 ? 20.573 17.658 5.387 1.00 37.78 321 ARG A N 1
ATOM 2682 C CA . ARG A 1 321 ? 19.349 17.511 6.191 1.00 37.78 321 ARG A CA 1
ATOM 2683 C C . ARG A 1 321 ? 18.201 18.133 5.382 1.00 37.78 321 ARG A C 1
ATOM 2685 O O . ARG A 1 321 ? 18.274 19.306 5.035 1.00 37.78 321 ARG A O 1
ATOM 2692 N N . LEU A 1 322 ? 17.188 17.328 5.058 1.00 39.97 322 LEU A N 1
ATOM 2693 C CA . LEU A 1 322 ? 16.042 17.585 4.163 1.00 39.97 322 LEU A CA 1
ATOM 2694 C C . LEU A 1 322 ? 15.150 18.804 4.512 1.00 39.97 322 LEU A C 1
ATOM 2696 O O . LEU A 1 322 ? 14.040 18.923 4.011 1.00 39.97 322 LEU A O 1
ATOM 2700 N N . THR A 1 323 ? 15.591 19.733 5.355 1.00 40.84 323 THR A N 1
ATOM 2701 C CA . THR A 1 323 ? 14.759 20.819 5.890 1.00 40.84 323 THR A CA 1
ATOM 2702 C C . THR A 1 323 ? 14.644 22.062 4.999 1.00 40.84 323 THR A C 1
ATOM 2704 O O . THR A 1 323 ? 13.879 22.956 5.342 1.00 40.84 323 THR A O 1
ATOM 2707 N N . GLU A 1 324 ? 15.360 22.157 3.870 1.00 33.72 324 GLU A N 1
ATOM 2708 C CA . GLU A 1 324 ? 15.518 23.438 3.144 1.00 33.72 324 GLU A CA 1
ATOM 2709 C C . GLU A 1 324 ? 15.418 23.349 1.605 1.00 33.72 324 GLU A C 1
ATOM 2711 O O . GLU A 1 324 ? 16.028 24.141 0.886 1.00 33.72 324 GLU A O 1
ATOM 2716 N N . SER A 1 325 ? 14.655 22.403 1.049 1.00 38.16 325 SER A N 1
ATOM 2717 C CA . SER A 1 325 ? 14.314 22.464 -0.383 1.00 38.16 325 SER A CA 1
ATOM 2718 C C . SER A 1 325 ? 13.194 23.486 -0.616 1.00 38.16 325 SER A C 1
ATOM 2720 O O . SER A 1 325 ? 12.139 23.404 0.011 1.00 38.16 325 SER A O 1
ATOM 2722 N N . VAL A 1 326 ? 13.401 24.436 -1.537 1.00 37.91 326 VAL A N 1
ATOM 2723 C CA . VAL A 1 326 ? 12.411 25.459 -1.948 1.00 37.91 326 VAL A CA 1
ATOM 2724 C C . VAL A 1 326 ? 11.095 24.813 -2.409 1.00 37.91 326 VAL A C 1
ATOM 2726 O O . VAL A 1 326 ? 10.019 25.314 -2.091 1.00 37.91 326 VAL A O 1
ATOM 2729 N N . PHE A 1 327 ? 11.180 23.631 -3.029 1.00 41.38 327 PHE A N 1
ATOM 2730 C CA . PHE A 1 327 ? 10.028 22.825 -3.440 1.00 41.38 327 PHE A CA 1
ATOM 2731 C C . PHE A 1 327 ? 9.181 22.359 -2.242 1.00 41.38 327 PHE A C 1
ATOM 2733 O O . PHE A 1 327 ? 7.958 22.321 -2.310 1.00 41.38 327 PHE A O 1
ATOM 2740 N N . TYR A 1 328 ? 9.820 22.083 -1.101 1.00 39.12 328 TYR A N 1
ATOM 2741 C CA . TYR A 1 328 ? 9.163 21.606 0.120 1.00 39.12 328 TYR A CA 1
ATOM 2742 C C . TYR A 1 328 ? 8.314 22.693 0.790 1.00 39.12 328 TYR A C 1
ATOM 2744 O O . TYR A 1 328 ? 7.312 22.391 1.434 1.00 39.12 328 TYR A O 1
ATOM 2752 N N . LYS A 1 329 ? 8.689 23.968 0.630 1.00 42.06 329 LYS A N 1
ATOM 2753 C CA . LYS A 1 329 ? 7.924 25.098 1.170 1.00 42.06 329 LYS A CA 1
ATOM 2754 C C . LYS A 1 329 ? 6.638 25.316 0.369 1.00 42.06 329 LYS A C 1
ATOM 2756 O O . LYS A 1 329 ? 5.563 25.360 0.955 1.00 42.06 329 LYS A O 1
ATOM 2761 N N . GLU A 1 330 ? 6.739 25.329 -0.958 1.00 41.84 330 GLU A N 1
ATOM 2762 C CA . GLU A 1 330 ? 5.590 25.491 -1.861 1.00 41.84 330 GLU A CA 1
ATOM 2763 C C . GLU A 1 330 ? 4.627 24.293 -1.797 1.00 41.84 330 GLU A C 1
ATOM 2765 O O . GLU A 1 330 ? 3.408 24.471 -1.776 1.00 41.84 330 GLU A O 1
ATOM 2770 N N . LEU A 1 331 ? 5.155 23.069 -1.679 1.00 41.19 331 LEU A N 1
ATOM 2771 C CA . LEU A 1 331 ? 4.346 21.856 -1.543 1.00 41.19 331 LEU A CA 1
ATOM 2772 C C . LEU A 1 331 ? 3.646 21.782 -0.177 1.00 41.19 331 LEU A C 1
ATOM 2774 O O . LEU A 1 331 ? 2.472 21.420 -0.103 1.00 41.19 331 LEU A O 1
ATOM 2778 N N . LYS A 1 332 ? 4.334 22.165 0.907 1.00 43.56 332 LYS A N 1
ATOM 2779 C CA . LYS A 1 332 ? 3.733 22.260 2.244 1.00 43.56 332 LYS A CA 1
ATOM 2780 C C . LYS A 1 332 ? 2.614 23.295 2.267 1.00 43.56 332 LYS A C 1
ATOM 2782 O O . LYS A 1 332 ? 1.544 22.998 2.793 1.00 43.56 332 LYS A O 1
ATOM 2787 N N . ASP A 1 333 ? 2.828 24.460 1.663 1.00 45.06 333 ASP A N 1
ATOM 2788 C CA . ASP A 1 333 ? 1.819 25.516 1.588 1.00 45.06 333 ASP A CA 1
ATOM 2789 C C . ASP A 1 333 ? 0.602 25.060 0.766 1.00 45.06 333 ASP A C 1
ATOM 2791 O O . ASP A 1 333 ? -0.534 25.231 1.210 1.00 45.06 333 ASP A O 1
ATOM 2795 N N . PHE A 1 334 ? 0.817 24.356 -0.352 1.00 42.03 334 PHE A N 1
ATOM 2796 C CA . PHE A 1 334 ? -0.256 23.752 -1.148 1.00 42.03 334 PHE A CA 1
ATOM 2797 C C . PHE A 1 334 ? -1.032 22.670 -0.381 1.00 42.03 334 PHE A C 1
ATOM 2799 O O . PHE A 1 334 ? -2.265 22.666 -0.375 1.00 42.03 334 PHE A O 1
ATOM 2806 N N . VAL A 1 335 ? -0.342 21.765 0.320 1.00 44.31 335 VAL A N 1
ATOM 2807 C CA . VAL A 1 335 ? -0.983 20.712 1.122 1.00 44.31 335 VAL A CA 1
ATOM 2808 C C . VAL A 1 335 ? -1.760 21.313 2.293 1.00 44.31 335 VAL A C 1
ATOM 2810 O O . VAL A 1 335 ? -2.880 20.876 2.563 1.00 44.31 335 VAL A O 1
ATOM 2813 N N . VAL A 1 336 ? -1.237 22.349 2.953 1.00 48.66 336 VAL A N 1
ATOM 2814 C CA . VAL A 1 336 ? -1.968 23.105 3.982 1.00 48.66 336 VAL A CA 1
ATOM 2815 C C . VAL A 1 336 ? -3.234 23.727 3.388 1.00 48.66 336 VAL A C 1
ATOM 2817 O O . VAL A 1 336 ? -4.306 23.593 3.977 1.00 48.66 336 VAL A O 1
ATOM 2820 N N . GLN A 1 337 ? -3.154 24.306 2.189 1.00 41.84 337 GLN A N 1
ATOM 2821 C CA . GLN A 1 337 ? -4.297 24.896 1.488 1.00 41.84 337 GLN A CA 1
ATOM 2822 C C . GLN A 1 337 ? -5.367 23.859 1.114 1.00 41.84 337 GLN A C 1
ATOM 2824 O O . GLN A 1 337 ? -6.558 24.078 1.335 1.00 41.84 337 GLN A O 1
ATOM 2829 N N . VAL A 1 338 ? -4.962 22.696 0.597 1.00 43.09 338 VAL A N 1
ATOM 2830 C CA . VAL A 1 338 ? -5.877 21.595 0.253 1.00 43.09 338 VAL A CA 1
ATOM 2831 C C . VAL A 1 338 ? -6.518 21.004 1.508 1.00 43.09 338 VAL A C 1
ATOM 2833 O O . VAL A 1 338 ? -7.717 20.728 1.517 1.00 43.09 338 VAL A O 1
ATOM 2836 N N . THR A 1 339 ? -5.754 20.843 2.589 1.00 41.97 339 THR A N 1
ATOM 2837 C CA . THR A 1 339 ? -6.272 20.319 3.862 1.00 41.97 339 THR A CA 1
ATOM 2838 C C . THR A 1 339 ? -7.257 21.302 4.498 1.00 41.97 339 THR A C 1
ATOM 2840 O O . THR A 1 339 ? -8.309 20.879 4.977 1.00 41.97 339 THR A O 1
ATOM 2843 N N . ALA A 1 340 ? -6.978 22.608 4.422 1.00 41.66 340 ALA A N 1
ATOM 2844 C CA . ALA A 1 340 ? -7.889 23.667 4.855 1.00 41.66 340 ALA A CA 1
ATOM 2845 C C . ALA A 1 340 ? -9.179 23.712 4.014 1.00 41.66 340 ALA A C 1
ATOM 2847 O O . ALA A 1 340 ? -10.267 23.858 4.568 1.00 41.66 340 ALA A O 1
ATOM 2848 N N . ASN A 1 341 ? -9.086 23.510 2.695 1.00 42.16 341 ASN A N 1
ATOM 2849 C CA . ASN A 1 341 ? -10.250 23.468 1.803 1.00 42.16 341 ASN A CA 1
ATOM 2850 C C . ASN A 1 341 ? -11.118 22.214 1.997 1.00 42.16 341 ASN A C 1
ATOM 2852 O O . ASN A 1 341 ? -12.341 22.296 1.935 1.00 42.16 341 ASN A O 1
ATOM 2856 N N . ILE A 1 342 ? -10.517 21.055 2.278 1.00 39.84 342 ILE A N 1
ATOM 2857 C CA . ILE A 1 342 ? -11.273 19.837 2.611 1.00 39.84 342 ILE A CA 1
ATOM 2858 C C . ILE A 1 342 ? -11.923 19.974 3.998 1.00 39.84 342 ILE A C 1
ATOM 2860 O O . ILE A 1 342 ? -13.071 19.574 4.181 1.00 39.84 342 ILE A O 1
ATOM 2864 N N . GLY A 1 343 ? -11.221 20.578 4.965 1.00 34.47 343 GLY A N 1
ATOM 2865 C CA . GLY A 1 343 ? -11.762 20.871 6.294 1.00 34.47 343 GLY A CA 1
ATOM 2866 C C . GLY A 1 343 ? -12.955 21.829 6.252 1.00 34.47 343 GLY A C 1
ATOM 2867 O O . GLY A 1 343 ? -13.968 21.568 6.895 1.00 34.47 343 GLY A O 1
ATOM 2868 N N . SER A 1 344 ? -12.886 22.889 5.443 1.00 38.09 344 SER A N 1
ATOM 2869 C CA . SER A 1 344 ? -13.972 23.870 5.311 1.00 38.09 344 SER A CA 1
ATOM 2870 C C . SER A 1 344 ? -15.199 23.327 4.570 1.00 38.09 344 SER A C 1
ATOM 2872 O O . SER A 1 344 ? -16.321 23.721 4.884 1.00 38.09 344 SER A O 1
ATOM 2874 N N . GLN A 1 345 ? -15.022 22.386 3.637 1.00 35.88 345 GLN A N 1
ATOM 2875 C CA . GLN A 1 345 ? -16.135 21.718 2.953 1.00 35.88 345 GLN A CA 1
ATOM 2876 C C . GLN A 1 345 ? -16.837 20.663 3.822 1.00 35.88 345 GLN A C 1
ATOM 2878 O O . GLN A 1 345 ? -18.034 20.457 3.654 1.00 35.88 345 GLN A O 1
ATOM 2883 N N . MET A 1 346 ? -16.138 20.035 4.775 1.00 34.69 346 MET A N 1
ATOM 2884 C CA . MET A 1 346 ? -16.734 19.076 5.723 1.00 34.69 346 MET A CA 1
ATOM 2885 C C . MET A 1 346 ? -17.362 19.725 6.968 1.00 34.69 346 MET A C 1
ATOM 2887 O O . MET A 1 346 ? -18.009 19.032 7.748 1.00 34.69 346 MET A O 1
ATOM 2891 N N . LEU A 1 347 ? -17.167 21.034 7.161 1.00 33.06 347 LEU A N 1
ATOM 2892 C CA . LEU A 1 347 ? -17.728 21.824 8.266 1.00 33.06 347 LEU A CA 1
ATOM 2893 C C . LEU A 1 347 ? -18.910 22.713 7.847 1.00 33.06 347 LEU A C 1
ATOM 2895 O O . LEU A 1 347 ? -19.405 23.484 8.670 1.00 33.06 347 LEU A O 1
ATOM 2899 N N . LYS A 1 348 ? -19.376 22.631 6.593 1.00 28.81 348 LYS A N 1
ATOM 2900 C CA . LYS A 1 348 ? -20.663 23.236 6.230 1.00 28.81 348 LYS A CA 1
ATOM 2901 C C . LYS A 1 348 ? -21.797 22.342 6.758 1.00 28.81 348 LYS A C 1
ATOM 2903 O O . LYS A 1 348 ? -21.714 21.135 6.537 1.00 28.81 348 LYS A O 1
ATOM 2908 N N . PRO A 1 349 ? -22.776 22.913 7.484 1.00 37.88 349 PRO A N 1
ATOM 2909 C CA . PRO A 1 349 ? -23.885 22.160 8.065 1.00 37.88 349 PRO A CA 1
ATOM 2910 C C . PRO A 1 349 ? -24.745 21.464 7.011 1.00 37.88 349 PRO A C 1
ATOM 2912 O O . PRO A 1 349 ? -24.843 21.998 5.879 1.00 37.88 349 PRO A O 1
#

Radius of gyration: 24.2 Å; chains: 1; bounding box: 60×50×68 Å